Protein AF-S8BB54-F1 (afdb_monomer)

Mean predicted aligned error: 11.16 Å

Solvent-accessible surface area (backbone atoms only — not comparable to full-atom values): 14600 Å² total; per-residue (Å²): 128,58,68,56,80,49,34,34,57,44,54,26,44,74,92,36,76,54,67,77,37,78,75,47,79,56,93,51,34,36,37,30,32,36,73,46,52,70,78,36,41,40,32,38,41,38,38,42,42,77,83,54,61,45,100,77,45,70,31,37,38,38,39,38,30,43,35,59,36,65,50,38,73,53,74,49,74,67,46,71,41,79,49,52,58,37,63,31,35,48,99,86,70,51,37,30,36,20,42,38,28,30,31,67,62,56,65,38,72,92,89,64,91,67,47,61,76,58,63,63,33,66,75,27,52,21,32,35,36,46,36,32,27,44,13,35,77,76,46,82,42,75,56,76,51,81,55,75,60,77,68,86,78,50,37,33,45,48,78,79,50,61,92,50,78,56,56,33,38,70,45,70,46,81,71,43,75,50,92,79,60,81,69,66,29,73,45,68,45,66,74,41,55,91,92,48,50,63,35,32,43,35,42,37,29,18,34,63,70,53,34,36,75,70,64,69,36,84,62,74,68,62,56,55,54,54,49,54,58,47,50,54,51,52,54,52,53,51,52,56,50,57,60,59,56,70,71,66,82,72,87,90,84,79,88,83,91,133

Radius of gyration: 27.96 Å; Cα contacts (8 Å, |Δi|>4): 508; chains: 1; bounding box: 66×87×86 Å

Foldseek 3Di:
DDDDLQKDKFKDKQNHTFDWFDWDDDPQEIETETAADAFIFMKMKMAGDPVSLPPPFQKKWKWKDWLLFTQAIAIDRDRIDIGAWRWAQDPVRWIWTWGKGKHWAQEDEPDDPQADDDPSSLVRAQKIKMFMFGKDFDDKDFDHRNDDGPPPPGHHYPVSCVPPLHTITMDTHDIDTDPDDDRIGTDIDTPDDPVDGNHMYMYRYHHPVSCCVVVRDPDPVVVVVVVVVVVVVVVVVVVVVVVVVVVPPDDDDDDDDD

Organism: Dactylellina haptotyla (strain CBS 200.50) (NCBI:txid1284197)

Secondary structure (DSSP, 8-state):
--EETTEEEEEEETTEEPPEEEEEEETTEEEEEEE--TT-EEEEEEEE-TTTS-TT--EEEEEEEETTEEEEEEEE--SEEEE-EEEEE-TTS-EEEEEEEEEE--EE-TT-TT----HHHHHHTTEEEEEEEEEEEEEEE------------S-EEHHHHTTSS--EEEEEPPPEE-SS----EEEEEESS-TTS-SEEEEEEEE-HHHHHHTTSSPPHHHHHHHHHHHHHHHHHHHHHHHHHHHTSS---------

Structure (mmCIF, N/CA/C/O backbone):
data_AF-S8BB54-F1
#
_entry.id   AF-S8BB54-F1
#
loop_
_atom_site.group_PDB
_atom_site.id
_atom_site.type_symbol
_atom_site.label_atom_id
_atom_site.label_alt_id
_atom_site.label_comp_id
_atom_site.label_asym_id
_atom_site.label_entity_id
_atom_site.label_seq_id
_atom_site.pdbx_PDB_ins_code
_atom_site.Cartn_x
_atom_site.Cartn_y
_atom_site.Cartn_z
_atom_site.occupancy
_atom_site.B_iso_or_equiv
_atom_site.auth_seq_id
_atom_site.auth_comp_id
_atom_site.auth_asym_id
_atom_site.auth_atom_id
_atom_site.pdbx_PDB_model_num
ATOM 1 N N . MET A 1 1 ? 7.946 -12.146 7.066 1.00 58.38 1 MET A N 1
ATOM 2 C CA . MET A 1 1 ? 8.188 -11.575 5.738 1.00 58.38 1 MET A CA 1
ATOM 3 C C . MET A 1 1 ? 7.364 -12.380 4.764 1.00 58.38 1 MET A C 1
ATOM 5 O O . MET A 1 1 ? 7.692 -13.549 4.547 1.00 58.38 1 MET A O 1
ATOM 9 N N . PRO A 1 2 ? 6.292 -11.802 4.220 1.00 71.06 2 PRO A N 1
ATOM 10 C CA . PRO A 1 2 ? 5.554 -12.443 3.156 1.00 71.06 2 PRO A CA 1
ATOM 11 C C . PRO A 1 2 ? 6.455 -12.456 1.919 1.00 71.06 2 PRO A C 1
ATOM 13 O O . PRO A 1 2 ? 6.858 -11.411 1.415 1.00 71.06 2 PRO A O 1
ATOM 16 N N . GLU A 1 3 ? 6.812 -13.647 1.450 1.00 78.31 3 GLU A N 1
ATOM 17 C CA . GLU A 1 3 ? 7.562 -13.843 0.213 1.00 78.31 3 GLU A CA 1
ATOM 18 C C . GLU A 1 3 ? 6.745 -14.729 -0.719 1.00 78.31 3 GLU A C 1
ATOM 20 O O . GLU A 1 3 ? 6.225 -15.774 -0.319 1.00 78.31 3 GLU A O 1
ATOM 25 N N . TYR A 1 4 ? 6.617 -14.312 -1.973 1.00 78.31 4 TYR A N 1
ATOM 26 C CA . TYR A 1 4 ? 5.954 -15.100 -2.994 1.00 78.31 4 TYR A CA 1
ATOM 27 C C . TYR A 1 4 ? 6.581 -14.841 -4.360 1.00 78.31 4 TYR A C 1
ATOM 29 O O . TYR A 1 4 ? 6.790 -13.697 -4.756 1.00 78.31 4 TYR A O 1
ATOM 37 N N . LYS A 1 5 ? 6.905 -15.924 -5.082 1.00 83.31 5 LYS A N 1
ATOM 38 C CA . LYS A 1 5 ? 7.589 -15.885 -6.390 1.00 83.31 5 LYS A CA 1
ATOM 39 C C . LYS A 1 5 ? 8.845 -14.996 -6.394 1.00 83.31 5 LYS A C 1
ATOM 41 O O . LYS A 1 5 ? 9.098 -14.287 -7.359 1.00 83.31 5 LYS A O 1
ATOM 46 N N . GLY A 1 6 ? 9.622 -15.037 -5.309 1.00 88.94 6 GLY A N 1
ATOM 47 C CA . GLY A 1 6 ? 10.852 -14.258 -5.163 1.00 88.94 6 GLY A CA 1
ATOM 48 C C . GLY A 1 6 ? 10.640 -12.752 -5.005 1.00 88.94 6 GLY A C 1
ATOM 49 O O . GLY A 1 6 ? 11.598 -12.005 -5.158 1.00 88.94 6 GLY A O 1
ATOM 50 N N . ILE A 1 7 ? 9.421 -12.296 -4.713 1.00 92.44 7 ILE A N 1
A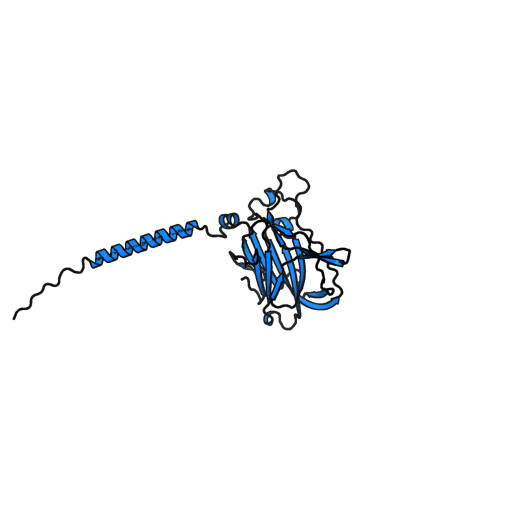TOM 51 C CA . ILE A 1 7 ? 9.155 -10.933 -4.252 1.00 92.44 7 ILE A CA 1
ATOM 52 C C . ILE A 1 7 ? 8.771 -10.999 -2.781 1.00 92.44 7 ILE A C 1
ATOM 54 O O . ILE A 1 7 ? 7.940 -11.826 -2.401 1.00 92.44 7 ILE A O 1
ATOM 58 N N . SER A 1 8 ? 9.321 -10.102 -1.972 1.00 94.38 8 SER A N 1
ATOM 59 C CA . SER A 1 8 ? 8.814 -9.815 -0.635 1.00 94.38 8 SER A CA 1
ATOM 60 C C . SER A 1 8 ? 8.438 -8.349 -0.484 1.00 94.38 8 SER A C 1
ATOM 62 O O . SER A 1 8 ? 8.956 -7.480 -1.186 1.00 94.38 8 SER A O 1
ATOM 64 N N . CYS A 1 9 ? 7.518 -8.077 0.435 1.00 96.38 9 CYS A N 1
ATOM 65 C CA . CYS A 1 9 ? 7.106 -6.727 0.784 1.00 96.38 9 CYS A CA 1
ATOM 66 C C . CYS A 1 9 ? 7.035 -6.614 2.301 1.00 96.38 9 CYS A C 1
ATOM 68 O O . CYS A 1 9 ? 6.266 -7.327 2.937 1.00 96.38 9 CYS A O 1
ATOM 70 N N . ASP A 1 10 ? 7.825 -5.710 2.861 1.00 96.38 10 ASP A N 1
ATOM 71 C CA . ASP A 1 10 ? 7.848 -5.425 4.288 1.00 96.38 10 ASP A CA 1
ATOM 72 C C . ASP A 1 10 ? 7.146 -4.094 4.557 1.00 96.38 10 ASP A C 1
ATOM 74 O O . ASP A 1 10 ? 7.415 -3.106 3.874 1.00 96.38 10 ASP A O 1
ATOM 78 N N . LEU A 1 11 ? 6.290 -4.044 5.576 1.00 97.06 11 LEU A N 1
ATOM 79 C CA . LEU A 1 11 ? 5.748 -2.789 6.092 1.00 97.06 11 LEU A CA 1
ATOM 80 C C . LEU A 1 11 ? 6.675 -2.230 7.176 1.00 97.06 11 LEU A C 1
ATOM 82 O O . LEU A 1 11 ? 7.095 -2.948 8.084 1.00 97.06 11 LEU A O 1
ATOM 86 N N . TYR A 1 12 ? 6.943 -0.934 7.117 1.00 97.44 12 TYR A N 1
ATOM 87 C CA . TYR A 1 12 ? 7.653 -0.179 8.140 1.00 97.44 12 TYR A CA 1
ATOM 88 C C . TYR A 1 12 ? 6.709 0.845 8.755 1.00 97.44 12 TYR A C 1
ATOM 90 O O . TYR A 1 12 ? 5.959 1.506 8.046 1.00 97.44 12 TYR A O 1
ATOM 98 N N . VAL A 1 13 ? 6.753 0.984 10.076 1.00 96.50 13 VAL A N 1
ATOM 99 C CA . VAL A 1 13 ? 6.001 1.986 10.835 1.00 96.50 13 VAL A CA 1
ATOM 100 C C . VAL A 1 13 ? 7.000 2.735 11.701 1.00 96.50 13 VAL A C 1
ATOM 102 O O . VAL A 1 13 ? 7.729 2.109 12.471 1.00 96.50 13 VAL A O 1
ATOM 105 N N . GLN A 1 14 ? 7.066 4.061 11.555 1.00 94.19 14 GLN A N 1
ATOM 106 C CA . GLN A 1 14 ? 8.086 4.896 12.210 1.00 94.19 14 GLN A CA 1
ATOM 107 C C . GLN A 1 14 ? 9.514 4.356 11.980 1.00 94.19 14 GLN A C 1
ATOM 109 O O . GLN A 1 14 ? 10.260 4.105 12.926 1.00 94.19 14 GLN A O 1
ATOM 114 N N . GLU A 1 15 ? 9.858 4.088 10.714 1.00 91.94 15 GLU A N 1
ATOM 115 C CA . GLU A 1 15 ? 11.176 3.586 10.266 1.00 91.94 15 GLU A CA 1
ATOM 116 C C . GLU A 1 15 ? 11.579 2.199 10.801 1.00 91.94 15 GLU A C 1
ATOM 118 O O . GLU A 1 15 ? 12.631 1.664 10.451 1.00 91.94 15 GLU A O 1
ATOM 123 N N . SER A 1 16 ? 10.728 1.563 11.605 1.00 95.69 16 SER A N 1
ATOM 124 C CA . SER A 1 16 ? 10.947 0.222 12.140 1.00 95.69 16 SER A CA 1
ATOM 125 C C . SER A 1 16 ? 10.073 -0.784 11.411 1.00 95.69 16 SER A C 1
ATOM 127 O O . SER A 1 16 ? 8.900 -0.519 11.152 1.00 95.69 16 SER A O 1
ATOM 129 N N . LYS A 1 17 ? 10.617 -1.967 11.110 1.00 95.94 17 LYS A N 1
ATOM 130 C CA . LYS A 1 17 ? 9.827 -3.041 10.499 1.00 95.94 17 LYS A CA 1
ATOM 131 C C . LYS A 1 17 ? 8.639 -3.380 11.402 1.00 95.94 17 LYS A C 1
ATOM 133 O O . LYS A 1 17 ? 8.819 -3.687 12.584 1.00 95.94 17 LYS A O 1
ATOM 138 N N . ALA A 1 18 ? 7.435 -3.322 10.842 1.00 95.44 18 ALA A N 1
ATOM 139 C CA . ALA A 1 18 ? 6.214 -3.659 11.544 1.00 95.44 18 ALA A CA 1
ATOM 140 C C . ALA A 1 18 ? 6.253 -5.127 11.973 1.00 95.44 18 ALA A C 1
ATOM 142 O O . ALA A 1 18 ? 6.761 -6.000 11.267 1.00 95.44 18 ALA A O 1
ATOM 143 N N . LYS A 1 19 ? 5.699 -5.416 13.150 1.00 93.88 19 LYS A N 1
ATOM 144 C CA . LYS A 1 19 ? 5.515 -6.801 13.567 1.00 93.88 19 LYS A CA 1
ATOM 145 C C . LYS A 1 19 ? 4.290 -7.376 12.862 1.00 93.88 19 LYS A C 1
ATOM 147 O O . LYS A 1 19 ? 3.186 -6.865 13.041 1.00 93.88 19 LYS A O 1
ATOM 152 N N . GLU A 1 20 ? 4.520 -8.441 12.109 1.00 91.88 20 GLU A N 1
ATOM 153 C CA . GLU A 1 20 ? 3.519 -9.155 11.318 1.00 91.88 20 GLU A CA 1
ATOM 154 C C . GLU A 1 20 ? 2.853 -10.254 12.163 1.00 91.88 20 GLU A C 1
ATOM 156 O O . GLU A 1 20 ? 3.508 -10.932 12.968 1.00 91.88 20 GLU A O 1
ATOM 161 N N . TYR A 1 21 ? 1.549 -10.452 11.981 1.00 91.25 21 TYR A N 1
ATOM 162 C CA . TYR A 1 21 ? 0.758 -11.463 12.682 1.00 91.25 21 TYR A CA 1
ATOM 163 C C . TYR A 1 21 ? -0.140 -12.235 11.710 1.00 91.25 21 TYR A C 1
ATOM 165 O O . TYR A 1 21 ? -0.650 -11.670 10.746 1.00 91.25 21 TYR A O 1
ATOM 173 N N . SER A 1 22 ? -0.375 -13.520 11.996 1.00 85.56 22 SER A N 1
ATOM 174 C CA . SER A 1 22 ? -1.319 -14.380 11.260 1.00 85.56 22 SER A CA 1
ATOM 175 C C . SER A 1 22 ? -1.142 -14.357 9.734 1.00 85.56 22 SER A C 1
ATOM 177 O O . SER A 1 22 ? -2.098 -14.118 8.999 1.00 85.56 22 SER A O 1
ATOM 179 N N . VAL A 1 23 ? 0.084 -14.609 9.265 1.00 86.06 23 VAL A N 1
ATOM 180 C CA . VAL A 1 23 ? 0.414 -14.634 7.832 1.00 86.06 23 VAL A CA 1
ATOM 181 C C . VAL A 1 23 ? -0.306 -15.794 7.137 1.00 86.06 23 VAL A C 1
ATOM 183 O O . VAL A 1 23 ? -0.166 -16.953 7.534 1.00 86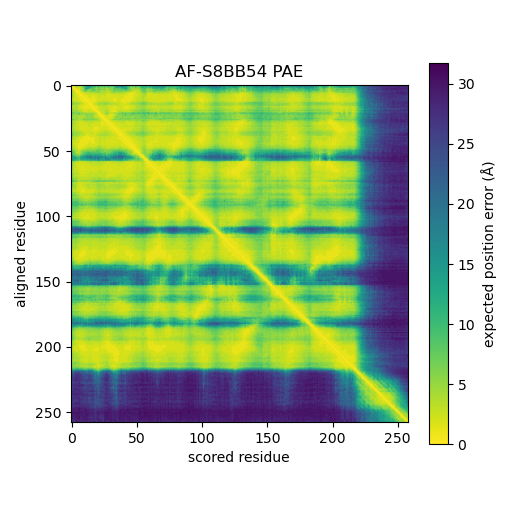.06 23 VAL A O 1
ATOM 186 N N . ALA A 1 24 ? -1.063 -15.482 6.089 1.00 89.94 24 ALA A N 1
ATOM 187 C CA . ALA A 1 24 ? -1.797 -16.429 5.262 1.00 89.94 24 ALA A CA 1
ATOM 188 C C . ALA A 1 24 ? -1.466 -16.229 3.778 1.00 89.94 24 ALA A C 1
ATOM 190 O O . ALA A 1 24 ? -1.238 -15.112 3.316 1.00 89.94 24 ALA A O 1
ATOM 191 N N . HIS A 1 25 ? -1.485 -17.324 3.018 1.00 89.44 25 HIS A N 1
ATOM 192 C CA . HIS A 1 25 ? -1.224 -17.317 1.580 1.00 89.44 25 HIS A CA 1
ATOM 193 C C . HIS A 1 25 ? -2.412 -17.904 0.821 1.00 89.44 25 HIS A C 1
ATOM 195 O O . HIS A 1 25 ? -2.855 -19.021 1.100 1.00 89.44 25 HIS A O 1
ATOM 201 N N . HIS A 1 26 ? -2.898 -17.167 -0.175 1.00 89.75 26 HIS A N 1
ATOM 202 C CA . HIS A 1 26 ? -3.992 -17.573 -1.048 1.00 89.75 26 HIS A CA 1
ATOM 203 C C . HIS A 1 26 ? -3.632 -17.261 -2.501 1.00 89.75 26 HIS A C 1
ATOM 205 O O . HIS A 1 26 ? -3.741 -16.125 -2.954 1.00 89.75 26 HIS A O 1
ATOM 211 N N . GLY A 1 27 ? -3.185 -18.273 -3.250 1.00 89.19 27 GLY A N 1
ATOM 212 C CA . GLY A 1 27 ? -2.752 -18.074 -4.635 1.00 89.19 27 GLY A CA 1
ATOM 213 C C . GLY A 1 27 ? -1.568 -17.107 -4.717 1.00 89.19 27 GLY A C 1
ATOM 214 O O . GLY A 1 27 ? -0.514 -17.399 -4.159 1.00 89.19 27 GLY A O 1
ATOM 215 N N . SER A 1 28 ? -1.745 -15.979 -5.413 1.00 91.44 28 SER A N 1
ATOM 216 C CA . SER A 1 28 ? -0.752 -14.898 -5.524 1.00 91.44 28 SER A CA 1
ATOM 217 C C . SER A 1 28 ? -0.855 -13.826 -4.440 1.00 91.44 28 SER A C 1
ATOM 219 O O . SER A 1 28 ? -0.133 -12.831 -4.499 1.00 91.44 28 SER A O 1
ATOM 221 N N . THR A 1 29 ? -1.730 -14.018 -3.454 1.00 95.12 29 THR A N 1
ATOM 222 C CA . THR A 1 29 ? -1.983 -13.048 -2.392 1.00 95.12 29 THR A CA 1
ATOM 223 C C . THR A 1 29 ? -1.393 -13.513 -1.065 1.00 95.12 29 THR A C 1
ATOM 225 O O . THR A 1 29 ? -1.699 -14.607 -0.585 1.00 95.12 29 THR A O 1
ATOM 228 N N . CYS A 1 30 ? -0.588 -12.654 -0.450 1.00 94.81 30 CYS A N 1
ATOM 229 C CA . CYS A 1 30 ? -0.121 -12.779 0.925 1.00 94.81 30 CYS A CA 1
ATOM 230 C C . CYS A 1 30 ? -0.927 -11.817 1.797 1.00 94.81 30 CYS A C 1
ATOM 232 O O . CYS A 1 30 ? -1.016 -10.634 1.475 1.00 94.81 30 CYS A O 1
ATOM 234 N N . VAL A 1 31 ? -1.517 -12.313 2.881 1.00 95.19 31 VAL A N 1
ATOM 235 C CA . VAL A 1 31 ? -2.310 -11.511 3.818 1.00 95.19 31 VAL A CA 1
ATOM 236 C C . VAL A 1 31 ? -1.697 -11.619 5.199 1.00 95.19 31 VAL A C 1
ATOM 238 O O . VAL A 1 31 ? -1.444 -12.720 5.679 1.00 95.19 31 VAL A O 1
ATOM 241 N N . GLU A 1 32 ? -1.513 -10.490 5.862 1.00 94.69 32 GLU A N 1
ATOM 242 C CA . GLU A 1 32 ? -1.026 -10.440 7.234 1.00 94.69 32 GLU A CA 1
ATOM 243 C C . GLU A 1 32 ? -1.681 -9.312 8.017 1.00 94.69 32 GLU A C 1
ATOM 245 O O . GLU A 1 32 ? -2.331 -8.433 7.453 1.00 94.69 32 GLU A O 1
ATOM 250 N N . TYR A 1 33 ? -1.532 -9.363 9.336 1.00 95.50 33 TYR A N 1
ATOM 251 C CA . TYR A 1 33 ? -2.051 -8.360 10.248 1.00 95.50 33 TYR A CA 1
ATOM 252 C C . TYR A 1 33 ? -0.919 -7.549 10.863 1.00 95.50 33 TYR A C 1
ATOM 254 O O . TYR A 1 33 ? 0.108 -8.102 11.255 1.00 95.50 33 TYR A O 1
ATOM 262 N N . VAL A 1 34 ? -1.141 -6.247 11.010 1.00 96.19 34 VAL A N 1
ATOM 263 C CA . VAL A 1 34 ? -0.184 -5.303 11.596 1.00 96.19 34 VAL A CA 1
ATOM 264 C C . VAL A 1 34 ? -0.890 -4.383 12.584 1.00 96.19 34 VAL A C 1
ATOM 266 O O . VAL A 1 34 ? -2.085 -4.111 12.476 1.00 96.19 34 VAL A O 1
ATOM 269 N N . ILE A 1 35 ? -0.151 -3.905 13.582 1.00 96.12 35 ILE A N 1
ATOM 270 C CA . ILE A 1 35 ? -0.689 -2.927 14.529 1.00 96.12 35 ILE A CA 1
ATOM 271 C C . ILE A 1 35 ? -0.564 -1.538 13.905 1.00 96.12 35 ILE A C 1
ATOM 273 O O . ILE A 1 35 ? 0.549 -1.116 13.601 1.00 96.12 35 ILE A O 1
ATOM 277 N N . SER A 1 36 ? -1.679 -0.819 13.786 1.00 95.38 36 SER A N 1
ATOM 278 C CA . SER A 1 36 ? -1.688 0.615 13.480 1.00 95.38 36 SER A CA 1
ATOM 279 C C . SER A 1 36 ? -1.911 1.438 14.746 1.00 95.38 36 SER A C 1
ATOM 281 O O . SER A 1 36 ? -2.656 1.033 15.647 1.00 95.38 36 SER A O 1
ATOM 283 N N . GLN A 1 37 ? -1.279 2.607 14.799 1.00 95.06 37 GLN A N 1
ATOM 284 C CA . GLN A 1 37 ? -1.519 3.626 15.818 1.00 95.06 37 GLN A CA 1
ATOM 285 C C . GLN A 1 37 ? -1.676 4.975 15.125 1.00 95.06 37 GLN A C 1
ATOM 287 O O . GLN A 1 37 ? -0.998 5.239 14.134 1.00 95.06 37 GLN A O 1
ATOM 292 N N . GLU A 1 38 ? -2.567 5.803 15.656 1.00 95.19 38 GLU A N 1
ATOM 293 C CA . GLU A 1 38 ? -2.818 7.158 15.173 1.00 95.19 38 GLU A CA 1
ATOM 294 C C . GLU A 1 38 ? -1.522 7.974 15.062 1.00 95.19 38 GLU A C 1
ATOM 296 O O . GLU A 1 38 ? -0.596 7.827 15.864 1.00 95.19 38 GLU A O 1
ATOM 301 N N . ASP A 1 39 ? -1.462 8.802 14.023 1.00 95.31 39 ASP A N 1
ATOM 302 C CA . ASP A 1 39 ? -0.355 9.686 13.671 1.00 95.31 39 ASP A CA 1
ATOM 303 C C . ASP A 1 39 ? 0.976 9.004 13.312 1.00 95.31 39 ASP A C 1
ATOM 305 O O . ASP A 1 39 ? 1.990 9.679 13.106 1.00 95.31 39 ASP A O 1
ATOM 309 N N . GLN A 1 40 ? 1.010 7.676 13.176 1.00 97.00 40 GLN A N 1
ATOM 310 C CA . GLN A 1 40 ? 2.227 6.986 12.755 1.00 97.00 40 GLN A CA 1
ATOM 311 C C . GLN A 1 40 ? 2.385 6.962 11.240 1.00 97.00 40 GLN A C 1
ATOM 313 O O . GLN A 1 40 ? 1.487 6.533 10.514 1.00 97.00 40 GLN A O 1
ATOM 318 N N . LEU A 1 41 ? 3.565 7.387 10.782 1.00 97.44 41 LEU A N 1
ATOM 319 C CA . LEU A 1 41 ? 3.963 7.246 9.389 1.00 97.44 41 LEU A CA 1
ATOM 320 C C . LEU A 1 41 ? 4.288 5.793 9.075 1.00 97.44 41 LEU A C 1
ATOM 322 O O . LEU A 1 41 ? 4.856 5.082 9.915 1.00 97.44 41 LEU A O 1
ATOM 326 N N . PHE A 1 42 ? 3.988 5.385 7.849 1.00 97.50 42 PHE A N 1
ATOM 327 C CA . PHE A 1 42 ? 4.344 4.066 7.359 1.00 97.50 42 PHE A CA 1
ATOM 328 C C . PHE A 1 42 ? 4.884 4.101 5.931 1.00 97.50 42 PHE A C 1
ATOM 330 O O . PHE A 1 42 ? 4.654 5.043 5.178 1.00 97.50 42 PHE A O 1
ATOM 337 N N . SER A 1 43 ? 5.629 3.060 5.577 1.00 97.38 43 SER A N 1
ATOM 338 C CA . SER A 1 43 ? 6.218 2.864 4.254 1.00 97.38 43 SER A CA 1
ATOM 339 C C . SER A 1 43 ? 6.342 1.377 3.937 1.00 97.38 43 SER A C 1
ATOM 341 O O . SER A 1 43 ? 6.253 0.529 4.827 1.00 97.38 43 SER A O 1
ATOM 343 N N . PHE A 1 44 ? 6.553 1.047 2.667 1.00 97.19 44 PHE A N 1
ATOM 344 C CA . PHE A 1 44 ? 6.743 -0.326 2.213 1.00 97.19 44 PHE A CA 1
ATOM 345 C C . PHE A 1 44 ? 8.124 -0.495 1.616 1.00 97.19 44 PHE A C 1
ATOM 347 O O . PHE A 1 44 ? 8.580 0.341 0.842 1.00 97.19 44 PHE A O 1
ATOM 354 N N . LYS A 1 45 ? 8.771 -1.611 1.919 1.00 96.94 45 LYS A N 1
ATOM 355 C CA . LYS A 1 45 ? 10.013 -2.017 1.278 1.00 96.94 45 LYS A CA 1
ATOM 356 C C . LYS A 1 45 ? 9.756 -3.260 0.443 1.00 96.94 45 LYS A C 1
ATOM 358 O O . LYS A 1 45 ? 9.477 -4.326 0.991 1.00 96.94 45 LYS A O 1
ATOM 363 N N . VAL A 1 46 ? 9.858 -3.125 -0.872 1.00 96.06 46 VAL A N 1
ATOM 364 C CA . VAL A 1 46 ? 9.695 -4.225 -1.820 1.00 96.06 46 VAL A CA 1
ATOM 365 C C . VAL A 1 46 ? 11.070 -4.751 -2.197 1.00 96.06 46 VAL A C 1
ATOM 367 O O . VAL A 1 46 ? 11.894 -4.019 -2.740 1.00 96.06 46 VAL A O 1
ATOM 370 N N . ASN A 1 47 ? 11.311 -6.031 -1.929 1.00 95.25 47 ASN A N 1
ATOM 371 C CA . ASN A 1 47 ? 12.532 -6.708 -2.341 1.00 95.25 47 ASN A CA 1
ATOM 372 C C . ASN A 1 47 ? 12.197 -7.708 -3.442 1.00 95.25 47 ASN A C 1
ATOM 374 O O . ASN A 1 47 ? 11.237 -8.472 -3.345 1.00 95.25 47 ASN A O 1
ATOM 378 N N . VAL A 1 48 ? 13.008 -7.719 -4.488 1.00 92.94 48 VAL A N 1
ATOM 379 C CA . VAL A 1 48 ? 12.807 -8.540 -5.675 1.00 92.94 48 VAL A CA 1
ATOM 380 C C . VAL A 1 48 ? 14.054 -9.367 -5.891 1.00 92.94 48 VAL A C 1
ATOM 382 O O . VAL A 1 48 ? 15.149 -8.838 -6.063 1.00 92.94 48 VAL A O 1
ATOM 385 N N . ASN A 1 49 ? 13.888 -10.680 -5.931 1.00 90.50 49 ASN A N 1
ATOM 386 C CA . ASN A 1 49 ? 14.919 -11.587 -6.386 1.00 90.50 49 ASN A CA 1
ATOM 387 C C . ASN A 1 49 ? 15.012 -11.483 -7.918 1.00 90.50 49 ASN A C 1
ATOM 389 O O . ASN A 1 49 ? 14.099 -11.943 -8.613 1.00 90.50 49 ASN A O 1
ATOM 393 N N . PRO A 1 50 ? 16.107 -10.940 -8.478 1.00 84.12 50 PRO A N 1
ATOM 394 C CA . PRO A 1 50 ? 16.207 -10.732 -9.919 1.00 84.12 50 PRO A CA 1
ATOM 395 C C . PRO A 1 50 ? 16.140 -12.039 -10.721 1.00 84.12 50 PRO A C 1
ATOM 397 O O . PRO A 1 50 ? 15.715 -12.029 -11.873 1.00 84.12 50 PRO A O 1
ATOM 400 N N . THR A 1 51 ? 16.476 -13.185 -10.118 1.00 84.62 51 THR A N 1
ATOM 401 C CA . THR A 1 51 ? 16.332 -14.491 -10.787 1.00 84.62 51 THR A CA 1
ATOM 402 C C . THR A 1 51 ? 14.871 -14.918 -10.965 1.00 84.62 51 THR A C 1
ATOM 404 O O . THR A 1 51 ? 14.576 -15.724 -11.847 1.00 84.62 51 THR A O 1
ATOM 407 N N . ALA A 1 52 ? 13.946 -14.362 -10.176 1.00 80.62 52 ALA A N 1
ATOM 408 C CA . ALA A 1 52 ? 12.532 -14.726 -10.192 1.00 80.62 52 ALA A CA 1
ATOM 409 C C . ALA A 1 52 ? 11.705 -13.967 -11.246 1.00 80.62 52 ALA A C 1
ATOM 411 O O . ALA A 1 52 ? 10.638 -14.434 -11.641 1.00 80.62 52 ALA A O 1
ATOM 412 N N . LEU A 1 53 ? 12.211 -12.831 -11.739 1.00 76.19 53 LEU A N 1
ATOM 413 C CA . LEU A 1 53 ? 11.557 -11.988 -12.749 1.00 76.19 53 LEU A CA 1
ATOM 414 C C . LEU A 1 53 ? 11.366 -12.709 -14.100 1.00 76.19 53 LEU A C 1
ATOM 416 O O . LEU A 1 53 ? 10.398 -12.469 -14.825 1.00 76.19 53 LEU A O 1
ATOM 420 N N . GLY A 1 54 ? 12.232 -13.683 -14.396 1.00 70.75 54 GLY A N 1
ATOM 421 C CA . GLY A 1 54 ? 12.266 -14.375 -15.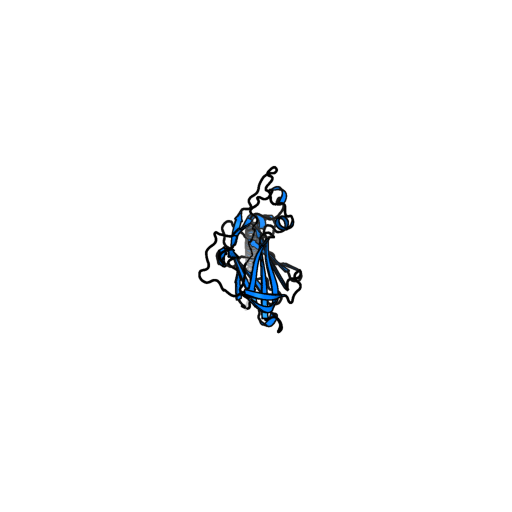682 1.00 70.75 54 GLY A CA 1
ATOM 422 C C . GLY A 1 54 ? 12.850 -13.484 -16.784 1.00 70.75 54 GLY A C 1
ATOM 423 O O . GLY A 1 54 ? 12.743 -12.263 -16.749 1.00 70.75 54 GLY A O 1
ATOM 424 N N . GLY A 1 55 ? 13.482 -14.090 -17.793 1.00 69.69 55 GLY A N 1
ATOM 425 C CA . GLY A 1 55 ? 14.296 -13.357 -18.779 1.00 69.69 55 GLY A CA 1
ATOM 426 C C . GLY A 1 55 ? 13.553 -12.354 -19.674 1.00 69.69 55 GLY A C 1
ATOM 427 O O . GLY A 1 55 ? 14.201 -11.635 -20.426 1.00 69.69 55 GLY A O 1
ATOM 428 N N . ASN A 1 56 ? 12.220 -12.299 -19.605 1.00 67.00 56 ASN A N 1
ATOM 429 C CA . ASN A 1 56 ? 11.410 -11.429 -20.454 1.00 67.00 56 ASN A CA 1
ATOM 430 C C . ASN A 1 56 ? 10.967 -10.131 -19.762 1.00 67.00 56 ASN A C 1
ATOM 432 O O . ASN A 1 56 ? 10.682 -9.174 -20.470 1.00 67.00 56 ASN A O 1
ATOM 436 N N . SER A 1 57 ? 10.896 -10.038 -18.430 1.00 74.06 57 SER A N 1
ATOM 437 C CA . SER A 1 57 ? 10.474 -8.780 -17.794 1.00 74.06 57 SER A CA 1
ATOM 438 C C . SER A 1 57 ? 11.664 -7.858 -17.568 1.00 74.06 57 SER A C 1
ATOM 440 O O . SER A 1 57 ? 12.632 -8.248 -16.917 1.00 74.06 57 SER A O 1
ATOM 442 N N . SER A 1 58 ? 11.566 -6.625 -18.055 1.00 80.94 58 SER A N 1
ATOM 443 C CA . SER A 1 58 ? 12.569 -5.593 -17.791 1.00 80.94 58 SER A CA 1
ATOM 444 C C . SER A 1 58 ? 12.187 -4.690 -16.623 1.00 80.94 58 SER A C 1
ATOM 446 O O . SER A 1 58 ? 13.058 -3.990 -16.129 1.00 80.94 58 SER A O 1
ATOM 448 N N . ARG A 1 59 ? 10.906 -4.654 -16.221 1.00 90.94 59 ARG A N 1
ATOM 449 C CA . ARG A 1 59 ? 10.374 -3.758 -15.182 1.00 90.94 59 ARG A CA 1
ATOM 450 C C . ARG A 1 59 ? 9.268 -4.427 -14.366 1.00 90.94 59 ARG A C 1
ATOM 452 O O . ARG A 1 59 ? 8.678 -5.423 -14.796 1.00 90.94 59 ARG A O 1
ATOM 459 N N . LEU A 1 60 ? 8.967 -3.831 -13.219 1.00 93.69 60 LEU A N 1
ATOM 460 C CA . LEU A 1 60 ? 7.789 -4.118 -12.413 1.00 93.69 60 LEU A CA 1
ATOM 461 C C . LEU A 1 60 ? 6.899 -2.886 -12.346 1.00 93.69 60 LEU A C 1
ATOM 463 O O . LEU A 1 60 ? 7.391 -1.790 -12.093 1.00 93.69 60 LEU A O 1
ATOM 467 N N . ASP A 1 61 ? 5.600 -3.091 -12.524 1.00 94.44 61 ASP A N 1
ATOM 468 C CA . ASP A 1 61 ? 4.589 -2.074 -12.252 1.00 94.44 61 ASP A CA 1
ATOM 469 C C . ASP A 1 61 ? 3.974 -2.362 -10.887 1.00 94.44 61 ASP A C 1
ATOM 471 O O . ASP A 1 61 ? 3.638 -3.513 -10.590 1.00 94.44 61 ASP A O 1
ATOM 475 N N . LEU A 1 62 ? 3.824 -1.327 -10.068 1.00 94.75 62 LEU A N 1
ATOM 476 C CA . LEU A 1 62 ? 3.277 -1.419 -8.724 1.00 94.75 62 LEU A CA 1
ATOM 477 C C . LEU A 1 62 ? 2.154 -0.413 -8.547 1.00 94.75 62 LEU A C 1
ATOM 479 O O . LEU A 1 62 ? 2.292 0.754 -8.900 1.00 94.75 62 LEU A O 1
ATOM 483 N N . GLU A 1 63 ? 1.055 -0.888 -7.975 1.00 94.88 63 GLU A N 1
ATOM 484 C CA . GLU A 1 63 ? -0.044 -0.047 -7.522 1.00 94.88 63 GLU A CA 1
ATOM 485 C C . GLU A 1 63 ? -0.149 -0.143 -6.006 1.00 94.88 63 GLU A C 1
ATOM 487 O O . GLU A 1 63 ? -0.242 -1.242 -5.441 1.00 94.88 63 GLU A O 1
ATOM 492 N N . LEU A 1 64 ? -0.121 1.019 -5.362 1.00 94.19 64 LEU A N 1
ATOM 493 C CA . LEU A 1 64 ? -0.285 1.155 -3.927 1.00 94.19 64 LEU A CA 1
ATOM 494 C C . LEU A 1 64 ? -1.734 1.526 -3.639 1.00 94.19 64 LEU A C 1
ATOM 496 O O . LEU A 1 64 ? -2.249 2.494 -4.196 1.00 94.19 64 LEU A O 1
ATOM 500 N N . TRP A 1 65 ? -2.369 0.784 -2.743 1.00 95.00 65 TRP A N 1
ATOM 501 C CA . TRP A 1 65 ? -3.733 1.026 -2.305 1.00 95.00 65 TRP A CA 1
ATOM 502 C C . TRP A 1 65 ? -3.800 1.093 -0.781 1.00 95.00 65 TRP A C 1
ATOM 504 O O . TRP A 1 65 ? -3.117 0.337 -0.090 1.00 95.00 65 TRP A O 1
ATOM 514 N N . ALA A 1 66 ? -4.669 1.950 -0.260 1.00 94.44 66 ALA A N 1
ATOM 515 C CA . ALA A 1 66 ? -5.050 1.970 1.145 1.00 94.44 66 ALA A CA 1
ATOM 516 C C . ALA A 1 66 ? -6.554 2.190 1.264 1.00 94.44 66 ALA A C 1
ATOM 518 O O . ALA A 1 66 ? -7.129 2.977 0.515 1.00 94.44 66 ALA A O 1
ATOM 519 N N . ASP A 1 67 ? -7.191 1.472 2.183 1.00 94.31 67 ASP A N 1
ATOM 520 C CA . ASP A 1 67 ? -8.607 1.637 2.515 1.00 94.31 67 ASP A CA 1
ATOM 521 C C . ASP A 1 67 ? -9.545 1.538 1.298 1.00 94.31 67 ASP A C 1
ATOM 523 O O . ASP A 1 67 ? -10.581 2.190 1.214 1.00 94.31 67 ASP A O 1
ATOM 527 N N . GLY A 1 68 ? -9.166 0.708 0.322 1.00 92.31 68 GLY A N 1
ATOM 528 C CA . GLY A 1 68 ? -9.915 0.503 -0.920 1.00 92.31 68 GLY A CA 1
ATOM 529 C C . GLY A 1 68 ? -9.664 1.525 -2.021 1.00 92.31 68 GLY A C 1
ATOM 530 O O . GLY A 1 68 ? -10.236 1.389 -3.100 1.00 92.31 68 GLY A O 1
ATOM 531 N N . GLN A 1 69 ? -8.767 2.481 -1.806 1.00 91.38 69 GLN A N 1
ATOM 532 C CA . GLN A 1 69 ? -8.440 3.515 -2.776 1.00 91.38 69 GLN A CA 1
ATOM 533 C C . GLN A 1 69 ? -6.995 3.417 -3.230 1.00 91.38 69 GLN A C 1
ATOM 535 O O . GLN A 1 69 ? -6.091 3.126 -2.449 1.00 91.38 69 GLN A O 1
ATOM 540 N N . GLN A 1 70 ? -6.775 3.681 -4.510 1.00 91.56 70 GLN A N 1
ATOM 541 C CA . GLN A 1 70 ? -5.436 3.733 -5.062 1.00 91.56 70 GLN A CA 1
ATOM 542 C C . GLN A 1 70 ? -4.757 5.034 -4.614 1.00 91.56 70 GLN A C 1
ATOM 544 O O . GLN A 1 70 ? -5.329 6.118 -4.724 1.00 91.56 70 GLN A O 1
ATOM 549 N N . LEU A 1 71 ? -3.543 4.936 -4.089 1.00 88.81 71 LEU A N 1
ATOM 550 C CA . LEU A 1 71 ? -2.753 6.084 -3.643 1.00 88.81 71 LEU A CA 1
ATOM 551 C C . LEU A 1 71 ? -1.748 6.509 -4.700 1.00 88.81 71 LEU A C 1
ATOM 553 O O . LEU A 1 71 ? -1.573 7.700 -4.939 1.00 88.81 71 LEU A O 1
ATOM 557 N N . ASP A 1 72 ? -1.099 5.526 -5.319 1.00 88.31 72 ASP A N 1
ATOM 558 C CA . ASP A 1 72 ? -0.051 5.762 -6.297 1.00 88.31 72 ASP A CA 1
ATOM 559 C C . ASP A 1 72 ? 0.087 4.570 -7.255 1.00 88.31 72 ASP A C 1
ATOM 561 O O . ASP A 1 72 ? -0.393 3.458 -6.996 1.00 88.31 72 ASP A O 1
ATOM 565 N N . SER A 1 73 ? 0.746 4.814 -8.381 1.00 88.94 73 SER A N 1
ATOM 566 C CA . SER A 1 73 ? 1.163 3.808 -9.344 1.00 88.94 73 SER A CA 1
ATOM 567 C C . SER A 1 73 ? 2.474 4.221 -9.988 1.00 88.94 73 SER A C 1
ATOM 569 O O . SER A 1 73 ? 2.572 5.274 -10.615 1.00 88.94 73 SER A O 1
ATOM 571 N N . PHE A 1 74 ? 3.461 3.339 -9.939 1.00 87.75 74 PHE A N 1
ATOM 572 C CA . PHE A 1 74 ? 4.774 3.596 -10.518 1.00 87.75 74 PHE A CA 1
ATOM 573 C C . PHE A 1 74 ? 5.403 2.313 -11.051 1.00 87.75 74 PHE A C 1
ATOM 575 O O . PHE A 1 74 ? 4.925 1.202 -10.825 1.00 87.75 74 PHE A O 1
ATOM 582 N N . THR A 1 75 ? 6.487 2.483 -11.803 1.00 91.06 75 THR A N 1
ATOM 583 C CA . THR A 1 75 ? 7.213 1.388 -12.445 1.00 91.06 75 THR A CA 1
ATOM 584 C C . 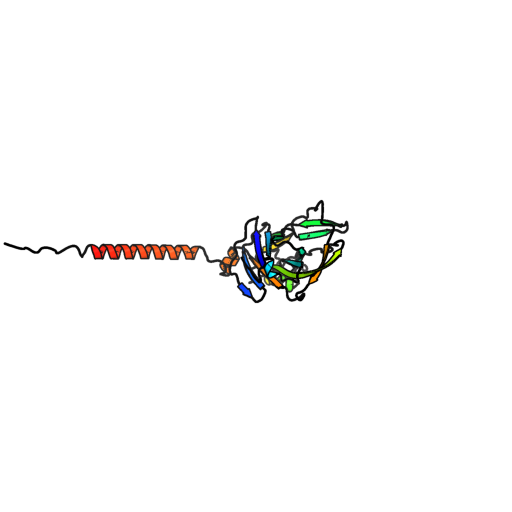THR A 1 75 ? 8.696 1.470 -12.133 1.00 91.06 75 THR A C 1
ATOM 586 O O . THR A 1 75 ? 9.314 2.526 -12.289 1.00 91.06 75 THR A O 1
ATOM 589 N N . PHE A 1 76 ? 9.298 0.355 -11.738 1.00 91.38 76 PHE A N 1
ATOM 590 C CA . PHE A 1 76 ? 10.665 0.312 -11.224 1.00 91.38 76 PHE A CA 1
ATOM 591 C C . PHE A 1 76 ? 11.437 -0.913 -11.736 1.00 91.38 76 PHE A C 1
ATOM 593 O O . PHE A 1 76 ? 10.873 -1.854 -12.300 1.00 91.38 76 PHE A O 1
ATOM 600 N N . THR A 1 77 ? 12.760 -0.855 -11.608 1.00 91.00 77 THR A N 1
ATOM 601 C CA . THR A 1 77 ? 13.722 -1.900 -12.029 1.00 91.00 77 THR A CA 1
ATOM 602 C C . THR A 1 77 ? 14.587 -2.394 -10.875 1.00 91.00 77 THR A C 1
ATOM 604 O O . THR A 1 77 ? 15.267 -3.413 -10.977 1.00 91.00 77 THR A O 1
ATOM 607 N N . GLU A 1 78 ? 14.586 -1.633 -9.793 1.00 91.38 78 GLU A N 1
ATOM 608 C CA . GLU A 1 78 ? 15.365 -1.821 -8.595 1.00 91.38 78 GLU A CA 1
ATOM 609 C C . GLU A 1 78 ? 14.944 -3.113 -7.895 1.00 91.38 78 GLU A C 1
ATOM 611 O O . GLU A 1 78 ? 13.765 -3.453 -7.803 1.00 91.38 78 GLU A O 1
ATOM 616 N N . THR A 1 79 ? 15.931 -3.840 -7.380 1.00 91.56 79 THR A N 1
ATOM 617 C CA . THR A 1 79 ? 15.691 -5.062 -6.602 1.00 91.56 79 THR A CA 1
ATOM 618 C C . THR A 1 79 ? 15.360 -4.775 -5.143 1.00 91.56 79 THR A C 1
ATOM 620 O O . THR A 1 79 ? 14.910 -5.669 -4.436 1.00 91.56 79 THR A O 1
ATOM 623 N N . ASP A 1 80 ? 15.623 -3.554 -4.687 1.00 94.06 80 ASP A N 1
ATOM 624 C CA . ASP A 1 80 ? 15.284 -3.042 -3.366 1.00 94.06 80 ASP A CA 1
ATOM 625 C C . ASP A 1 80 ? 14.639 -1.667 -3.578 1.00 94.06 80 ASP A C 1
ATOM 627 O O . ASP A 1 80 ? 15.320 -0.715 -3.966 1.00 94.06 80 ASP A O 1
ATOM 631 N N . TYR A 1 81 ? 13.316 -1.600 -3.427 1.00 94.06 81 TYR A N 1
ATOM 632 C CA . TYR A 1 81 ? 12.524 -0.412 -3.715 1.00 94.06 81 TYR A CA 1
ATOM 633 C C . TYR A 1 81 ? 11.730 0.023 -2.483 1.00 94.06 81 TYR A C 1
ATOM 635 O O . TYR A 1 81 ? 10.952 -0.751 -1.919 1.00 94.06 81 TYR A O 1
ATOM 643 N N . LEU A 1 82 ? 11.915 1.279 -2.076 1.00 94.56 82 LEU A N 1
ATOM 644 C CA . LEU A 1 82 ? 11.193 1.895 -0.969 1.00 94.56 82 LEU A CA 1
ATOM 645 C C . LEU A 1 82 ? 10.005 2.699 -1.506 1.00 94.56 82 LEU A C 1
ATOM 647 O O . LEU A 1 82 ? 10.168 3.564 -2.361 1.00 94.56 82 LEU A O 1
ATOM 651 N N . VAL A 1 83 ? 8.828 2.425 -0.957 1.00 92.75 83 VAL A N 1
ATOM 652 C CA . VAL A 1 83 ? 7.582 3.152 -1.191 1.00 92.75 83 VAL A CA 1
ATOM 653 C C . VAL A 1 83 ? 7.234 3.904 0.088 1.00 92.75 83 VAL A C 1
ATOM 655 O O . VAL A 1 83 ? 6.625 3.343 1.000 1.00 92.75 83 VAL A O 1
ATOM 658 N N . ASP A 1 84 ? 7.668 5.152 0.202 1.00 92.81 84 ASP A N 1
ATOM 659 C CA . ASP A 1 84 ? 7.491 5.964 1.409 1.00 92.81 84 ASP A CA 1
ATOM 660 C C . ASP A 1 84 ? 6.637 7.217 1.203 1.00 92.81 84 ASP A C 1
ATOM 662 O O . ASP A 1 84 ? 6.167 7.789 2.186 1.00 92.81 84 ASP A O 1
ATOM 666 N N . ASP A 1 85 ? 6.389 7.610 -0.043 1.00 91.38 85 ASP A N 1
ATOM 667 C CA . ASP A 1 85 ? 5.533 8.734 -0.404 1.00 91.38 85 ASP A CA 1
ATOM 668 C C . ASP A 1 85 ? 4.570 8.364 -1.531 1.00 91.38 85 ASP A C 1
ATOM 670 O O . ASP A 1 85 ? 4.920 7.607 -2.435 1.00 91.38 85 ASP A O 1
ATOM 674 N N . ALA A 1 86 ? 3.385 8.972 -1.505 1.00 89.31 86 ALA A N 1
ATOM 675 C CA . ALA A 1 86 ? 2.539 9.098 -2.685 1.00 89.31 86 ALA A CA 1
ATOM 676 C C . ALA A 1 86 ? 2.905 10.382 -3.441 1.00 89.31 86 ALA A C 1
ATOM 678 O O . ALA A 1 86 ? 3.047 11.451 -2.829 1.00 89.31 86 ALA A O 1
ATOM 679 N N . GLN A 1 87 ? 3.039 10.296 -4.763 1.00 86.19 87 GLN A N 1
ATOM 680 C CA . GLN A 1 87 ? 3.413 11.423 -5.615 1.00 86.19 87 GLN A CA 1
ATOM 681 C C . GLN A 1 87 ? 2.246 11.910 -6.474 1.00 86.19 87 GLN A C 1
ATOM 683 O O . GLN A 1 87 ? 1.522 11.137 -7.091 1.00 86.19 87 GLN A O 1
ATOM 688 N N . ILE A 1 88 ? 2.096 13.232 -6.558 1.00 82.06 88 ILE A N 1
ATOM 689 C CA . ILE A 1 88 ? 1.102 13.893 -7.409 1.00 82.06 88 ILE A CA 1
ATOM 690 C C . ILE A 1 88 ? 1.778 14.976 -8.231 1.00 82.06 88 ILE A C 1
ATOM 692 O O . ILE A 1 88 ? 2.624 15.709 -7.716 1.00 82.06 88 ILE A O 1
ATOM 696 N N . GLN A 1 89 ? 1.388 15.136 -9.491 1.00 80.88 89 GLN A N 1
ATOM 697 C CA . GLN A 1 89 ? 1.781 16.304 -10.270 1.00 80.88 89 GLN A CA 1
ATOM 698 C C . GLN A 1 89 ? 0.623 17.291 -10.325 1.00 80.88 89 GLN A C 1
ATOM 700 O O . GLN A 1 89 ? -0.502 16.949 -10.686 1.00 80.88 89 GLN A O 1
ATOM 705 N N . ASP A 1 90 ? 0.893 18.536 -9.942 1.00 77.38 90 ASP A N 1
ATOM 706 C CA . ASP A 1 90 ? -0.100 19.595 -10.059 1.00 77.38 90 ASP A CA 1
ATOM 707 C C . ASP A 1 90 ? -0.192 20.138 -11.495 1.00 77.38 90 ASP A C 1
ATOM 709 O O . ASP A 1 90 ? 0.604 19.816 -12.377 1.00 77.38 90 ASP A O 1
ATOM 713 N N . TYR A 1 91 ? -1.170 21.013 -11.733 1.00 77.31 91 TYR A N 1
ATOM 714 C CA . TYR A 1 91 ? -1.412 21.630 -13.041 1.00 77.31 91 TYR A CA 1
ATOM 715 C C . TYR A 1 91 ? -0.239 22.482 -13.562 1.00 77.31 91 TYR A C 1
ATOM 717 O O . TYR A 1 91 ? -0.233 22.853 -14.733 1.00 77.31 91 TYR A O 1
ATOM 725 N N . THR A 1 92 ? 0.743 22.818 -12.715 1.00 79.56 92 THR A N 1
ATOM 726 C CA . THR A 1 92 ? 1.962 23.542 -13.113 1.00 79.56 92 THR A CA 1
ATOM 727 C C . THR A 1 92 ? 3.096 22.607 -13.532 1.00 79.56 92 THR A C 1
ATOM 729 O O . THR A 1 92 ? 4.164 23.072 -13.925 1.00 79.56 92 THR A O 1
ATOM 732 N N . GLY A 1 93 ? 2.879 21.292 -13.440 1.00 77.62 93 GLY A N 1
ATOM 733 C CA . GLY A 1 93 ? 3.887 20.270 -13.693 1.00 77.62 93 GLY A CA 1
ATOM 734 C C . GLY A 1 93 ? 4.799 19.991 -12.497 1.00 77.62 93 GLY A C 1
ATOM 735 O O . GLY A 1 93 ? 5.688 19.146 -12.615 1.00 77.62 93 GLY A O 1
ATOM 736 N N . ARG A 1 94 ? 4.594 20.651 -11.347 1.00 82.94 94 ARG A N 1
ATOM 737 C CA . ARG A 1 94 ? 5.376 20.395 -10.129 1.00 82.94 94 ARG A CA 1
ATOM 738 C C . ARG A 1 94 ? 4.920 19.100 -9.485 1.00 82.94 94 ARG A C 1
ATOM 740 O O . ARG A 1 94 ? 3.723 18.896 -9.292 1.00 82.94 94 ARG A O 1
ATOM 747 N N . VAL A 1 95 ? 5.882 18.269 -9.100 1.00 85.12 95 VAL A N 1
ATOM 748 C CA . VAL A 1 95 ? 5.604 17.049 -8.344 1.00 85.12 95 VAL A CA 1
ATOM 749 C C . VAL A 1 95 ? 5.636 17.363 -6.856 1.00 85.12 95 VAL A C 1
ATOM 751 O O . VAL A 1 95 ? 6.570 17.991 -6.347 1.00 85.12 95 VAL A O 1
ATOM 754 N N . LYS A 1 96 ? 4.585 16.942 -6.166 1.00 87.94 96 LYS A N 1
ATOM 755 C CA . LYS A 1 96 ? 4.462 16.990 -4.716 1.00 87.94 96 LYS A CA 1
ATOM 756 C C . LYS A 1 96 ? 4.451 15.566 -4.193 1.00 87.94 96 LYS A C 1
ATOM 758 O O . LYS A 1 96 ? 3.793 14.711 -4.777 1.00 87.94 96 LYS A O 1
ATOM 763 N N . ALA A 1 97 ? 5.152 15.345 -3.096 1.00 89.44 97 ALA A N 1
ATOM 764 C CA . ALA A 1 97 ? 5.121 14.099 -2.353 1.00 89.44 97 ALA A CA 1
ATOM 765 C C . ALA A 1 97 ? 4.377 14.300 -1.033 1.00 89.44 97 ALA A C 1
ATOM 767 O O . ALA A 1 97 ? 4.369 15.397 -0.463 1.00 89.44 97 ALA A O 1
ATOM 768 N N . MET A 1 98 ? 3.721 13.242 -0.573 1.00 92.50 98 MET A N 1
ATOM 769 C CA . MET A 1 98 ? 3.006 13.190 0.696 1.00 92.50 98 MET A CA 1
ATOM 770 C C . MET A 1 98 ? 3.317 11.857 1.366 1.00 92.50 98 MET A C 1
ATOM 772 O O . MET A 1 98 ? 3.196 10.807 0.733 1.00 92.50 98 MET A O 1
ATOM 776 N N . LYS A 1 99 ? 3.664 11.901 2.653 1.00 94.62 99 LYS A N 1
ATOM 777 C CA . LYS A 1 99 ? 3.900 10.697 3.447 1.00 94.62 99 LYS A CA 1
ATOM 778 C C . LYS A 1 99 ? 2.567 10.015 3.744 1.00 94.62 99 LYS A C 1
ATOM 780 O O . LYS A 1 99 ? 1.526 10.671 3.849 1.00 94.62 99 LYS A O 1
ATOM 785 N N . LEU A 1 100 ? 2.623 8.703 3.926 1.00 94.75 100 LEU A N 1
ATOM 786 C CA . LEU A 1 100 ? 1.482 7.886 4.326 1.00 94.75 100 LEU A CA 1
ATOM 787 C C . LEU A 1 100 ? 1.390 7.842 5.853 1.00 94.75 100 LEU A C 1
ATOM 789 O O . LEU A 1 100 ? 2.401 7.613 6.524 1.00 94.75 100 LEU A O 1
ATOM 793 N N . ARG A 1 101 ? 0.196 8.054 6.410 1.00 95.94 101 ARG A N 1
ATOM 794 C CA . ARG A 1 101 ? -0.024 8.099 7.860 1.00 95.94 101 ARG A CA 1
ATOM 795 C C . ARG A 1 101 ? -1.280 7.342 8.263 1.00 95.94 101 ARG A C 1
ATOM 797 O O . ARG A 1 101 ? -2.302 7.432 7.592 1.00 95.94 101 ARG A O 1
ATOM 804 N N . PHE A 1 102 ? -1.222 6.635 9.387 1.00 96.38 102 PHE A N 1
ATOM 805 C CA . PHE A 1 102 ? -2.419 6.099 10.028 1.00 96.38 102 PHE A CA 1
ATOM 806 C C . PHE A 1 102 ? -3.172 7.199 10.770 1.00 96.38 102 PHE A C 1
ATOM 808 O O . PHE A 1 102 ? -2.585 7.944 11.552 1.00 96.38 102 PHE A O 1
ATOM 815 N N . THR A 1 103 ? -4.485 7.247 10.597 1.00 94.44 103 THR A N 1
ATOM 816 C CA . THR A 1 103 ? -5.363 8.205 11.267 1.00 94.44 103 THR A CA 1
ATOM 817 C C . THR A 1 103 ? -6.559 7.502 11.884 1.00 94.44 103 THR A C 1
ATOM 819 O O . THR A 1 103 ? -6.882 6.358 11.549 1.00 94.44 103 THR A O 1
ATOM 822 N N . LYS A 1 104 ? -7.210 8.154 12.840 1.00 92.25 104 LYS A N 1
ATOM 823 C CA . LYS A 1 104 ? -8.417 7.616 13.455 1.00 92.25 104 LYS A CA 1
ATOM 824 C C . LYS A 1 104 ? -9.576 7.692 12.464 1.00 92.25 104 LYS A C 1
ATOM 826 O O . LYS A 1 104 ? -9.757 8.703 11.793 1.00 92.25 104 LYS A O 1
ATOM 831 N N . ILE A 1 105 ? -10.401 6.647 12.411 1.00 89.75 105 ILE A N 1
ATOM 832 C CA . ILE A 1 105 ? -11.605 6.691 11.575 1.00 89.75 105 ILE A CA 1
ATOM 833 C C . ILE A 1 105 ? -12.540 7.783 12.090 1.00 89.75 105 ILE A C 1
ATOM 835 O O . ILE A 1 105 ? -12.926 7.785 13.261 1.00 89.75 105 ILE A O 1
ATOM 839 N N . ASN A 1 106 ? -12.937 8.676 11.188 1.00 89.69 106 ASN A N 1
ATOM 840 C CA . ASN A 1 106 ? -13.975 9.656 11.448 1.00 89.69 106 ASN A CA 1
ATOM 841 C C . ASN A 1 106 ? -15.354 9.007 11.271 1.00 89.69 106 ASN A C 1
ATOM 843 O O . ASN A 1 106 ? -15.783 8.741 10.146 1.00 89.69 106 ASN A O 1
ATOM 847 N N . THR A 1 107 ? -16.032 8.722 12.383 1.00 89.31 107 THR A N 1
ATOM 848 C CA . THR A 1 107 ? -17.364 8.112 12.380 1.00 89.31 107 THR A CA 1
ATOM 849 C C . THR A 1 107 ? -18.457 9.114 12.703 1.00 89.31 107 THR A C 1
ATOM 851 O O . THR A 1 107 ? -18.290 9.946 13.593 1.00 89.31 107 THR A O 1
ATOM 854 N N . ILE A 1 108 ? -19.606 8.963 12.051 1.00 88.81 108 ILE A N 1
ATOM 855 C CA . ILE A 1 108 ? -20.818 9.748 12.312 1.00 88.81 108 ILE A CA 1
ATOM 856 C C . ILE A 1 108 ? -22.005 8.846 12.654 1.00 88.81 108 ILE A C 1
ATOM 858 O O . ILE A 1 108 ? -22.073 7.684 12.232 1.00 88.81 108 ILE A O 1
ATOM 862 N N . GLU A 1 109 ? -22.946 9.408 13.409 1.00 83.81 109 GLU A N 1
ATOM 863 C CA . GLU A 1 109 ? -24.260 8.811 13.645 1.00 83.81 109 GLU A CA 1
ATOM 864 C C . GLU A 1 109 ? -25.145 8.929 12.388 1.00 83.81 109 GLU A C 1
ATOM 866 O O . GLU A 1 109 ? -24.822 9.643 11.432 1.00 83.81 109 GLU A O 1
ATOM 871 N N . GLU A 1 110 ? -26.239 8.165 12.351 1.00 69.50 110 GLU A N 1
ATOM 872 C CA . GLU A 1 110 ? -27.209 8.227 11.252 1.00 69.50 110 GLU A CA 1
ATOM 873 C C . GLU A 1 110 ? -27.796 9.653 11.152 1.00 69.50 110 GLU A C 1
ATOM 875 O O . GLU A 1 110 ? -27.928 10.313 12.175 1.00 69.50 110 GLU A O 1
ATOM 880 N N . ASP A 1 111 ? -28.098 10.120 9.927 1.00 67.38 111 ASP A N 1
ATOM 881 C CA . ASP A 1 111 ? -28.787 11.391 9.568 1.00 67.38 111 ASP A CA 1
ATOM 882 C C . ASP A 1 111 ? -27.957 12.480 8.852 1.00 67.38 111 ASP A C 1
ATOM 884 O O . ASP A 1 111 ? -28.519 13.484 8.406 1.00 67.38 111 ASP A O 1
ATOM 888 N N . LEU A 1 112 ? -26.653 12.287 8.629 1.00 65.75 112 LEU A N 1
ATOM 889 C CA . LEU A 1 112 ? -25.851 13.197 7.791 1.00 65.75 112 LEU A CA 1
ATOM 890 C C . LEU A 1 112 ? -25.726 12.676 6.352 1.00 65.75 112 LEU A C 1
ATOM 892 O O . LEU A 1 112 ? -25.387 11.517 6.142 1.00 65.75 112 LEU A O 1
ATOM 896 N N . ILE A 1 113 ? -25.985 13.534 5.360 1.00 68.50 113 ILE A N 1
ATOM 897 C CA . ILE A 1 113 ? -26.064 13.186 3.923 1.00 68.50 113 ILE A CA 1
ATOM 898 C C . ILE A 1 113 ? -24.680 12.894 3.299 1.00 68.50 113 ILE A C 1
ATOM 900 O O . ILE A 1 113 ? -24.596 12.316 2.221 1.00 68.50 113 ILE A O 1
ATOM 904 N N . GLU A 1 114 ? -23.591 13.250 3.980 1.00 80.44 114 GLU A N 1
ATOM 905 C CA . GLU A 1 114 ? -22.231 13.280 3.413 1.00 80.44 114 GLU A CA 1
ATOM 906 C C . GLU A 1 114 ? -21.367 12.060 3.785 1.00 80.44 114 GLU A C 1
ATOM 908 O O . GLU A 1 114 ? -20.142 12.126 3.753 1.00 80.44 114 GLU A O 1
ATOM 913 N N . ALA A 1 115 ? -21.986 10.941 4.169 1.00 85.06 115 ALA A N 1
ATOM 914 C CA . ALA A 1 115 ? -21.247 9.739 4.541 1.00 85.06 115 ALA A CA 1
ATOM 915 C C . ALA A 1 115 ? -20.674 8.989 3.328 1.00 85.06 115 ALA A C 1
ATOM 917 O O . ALA A 1 115 ? -21.269 8.982 2.248 1.00 85.06 115 ALA A O 1
ATOM 918 N N . GLU A 1 116 ? -19.569 8.269 3.536 1.00 89.19 116 GLU A N 1
ATOM 919 C CA . GLU A 1 116 ? -19.050 7.343 2.531 1.00 89.19 116 GLU A CA 1
ATOM 920 C C . GLU A 1 116 ? -20.079 6.242 2.228 1.00 89.19 116 GLU A C 1
ATOM 922 O O . GLU A 1 116 ? -20.625 5.598 3.132 1.00 89.19 116 GLU A O 1
ATOM 927 N N . SER A 1 117 ? -20.345 6.026 0.941 1.00 88.00 117 SER A N 1
ATOM 928 C CA . SER A 1 117 ? -21.369 5.099 0.448 1.00 88.00 117 SER A CA 1
ATOM 929 C C . SER A 1 117 ? -20.809 4.022 -0.480 1.00 88.00 117 SER A C 1
ATOM 931 O O . SER A 1 117 ? -21.480 3.004 -0.702 1.00 88.00 117 SER A O 1
ATOM 933 N N . ASP A 1 118 ? -19.580 4.202 -0.972 1.00 89.88 118 ASP A N 1
ATOM 934 C CA . ASP A 1 118 ? -18.896 3.238 -1.819 1.00 89.88 118 ASP A CA 1
ATOM 935 C C . ASP A 1 118 ? -18.613 1.946 -1.039 1.00 89.88 118 ASP A C 1
ATOM 937 O O . ASP A 1 118 ? -17.870 1.899 -0.056 1.00 89.88 118 ASP A O 1
ATOM 941 N N . GLN A 1 119 ? -19.237 0.861 -1.490 1.00 90.00 119 GLN A N 1
ATOM 942 C CA . GLN A 1 119 ? -19.134 -0.438 -0.838 1.00 90.00 119 GLN A CA 1
ATOM 943 C C . GLN A 1 119 ? -17.741 -1.056 -0.959 1.00 90.00 119 GLN A C 1
ATOM 945 O O . GLN A 1 119 ? -17.360 -1.835 -0.084 1.00 90.00 119 GLN A O 1
ATOM 950 N N . ASP A 1 120 ? -16.987 -0.738 -2.009 1.00 89.69 120 ASP A N 1
ATOM 951 C CA . ASP A 1 120 ? -15.643 -1.273 -2.197 1.00 89.69 120 ASP A CA 1
ATOM 952 C C . ASP A 1 120 ? -14.663 -0.613 -1.227 1.00 89.69 120 ASP A C 1
ATOM 954 O O . ASP A 1 120 ? -13.850 -1.315 -0.620 1.00 89.69 120 ASP A O 1
ATOM 958 N N . ILE A 1 121 ? -14.822 0.692 -0.986 1.00 90.50 121 ILE A N 1
ATOM 959 C CA . ILE A 1 121 ? -14.107 1.417 0.072 1.00 90.50 121 ILE A CA 1
ATOM 960 C C . ILE A 1 121 ? -14.459 0.820 1.436 1.00 90.50 121 ILE A C 1
ATOM 962 O O . ILE A 1 121 ? -13.581 0.337 2.151 1.00 90.50 121 ILE A O 1
ATOM 966 N N . LEU A 1 122 ? -15.751 0.757 1.780 1.00 91.00 122 LEU A N 1
ATOM 967 C CA . LEU A 1 122 ? -16.208 0.294 3.097 1.00 91.00 122 LEU A CA 1
ATOM 968 C C . LEU A 1 122 ? -15.744 -1.133 3.435 1.00 91.00 122 LEU A C 1
ATOM 970 O O . LEU A 1 122 ? -15.430 -1.426 4.589 1.00 91.00 122 LEU A O 1
ATOM 974 N N . ARG A 1 123 ? -15.673 -2.028 2.442 1.00 92.12 123 ARG A N 1
ATOM 975 C CA . ARG A 1 123 ? -15.197 -3.414 2.619 1.00 92.12 123 ARG A CA 1
ATOM 976 C C . ARG A 1 123 ? -13.687 -3.530 2.790 1.00 92.12 123 ARG A C 1
ATOM 978 O O . ARG A 1 123 ? -13.223 -4.551 3.298 1.00 92.12 123 ARG A O 1
ATOM 985 N N . LYS A 1 124 ? -12.936 -2.534 2.327 1.00 94.00 124 LYS A N 1
ATOM 986 C CA . LYS A 1 124 ? -11.471 -2.519 2.330 1.00 94.00 124 LYS A CA 1
ATOM 987 C C . LYS A 1 124 ? -10.878 -1.572 3.369 1.00 94.00 124 LYS A C 1
ATOM 989 O O . LYS A 1 124 ? -9.657 -1.468 3.447 1.00 94.00 124 LYS A O 1
ATOM 994 N N . LEU A 1 125 ? -11.699 -0.929 4.196 1.00 93.56 125 LEU A N 1
ATOM 995 C CA . LEU A 1 125 ? -11.219 -0.161 5.343 1.00 93.56 125 LEU A CA 1
ATOM 996 C C . LEU A 1 125 ? -10.323 -1.015 6.253 1.00 93.56 125 LEU A C 1
ATOM 998 O O . LEU A 1 125 ? -10.637 -2.171 6.557 1.00 93.56 125 LEU A O 1
ATOM 1002 N N . GLY A 1 126 ? -9.221 -0.431 6.715 1.00 94.31 126 GLY A N 1
ATOM 1003 C CA . GLY A 1 126 ? -8.211 -1.119 7.513 1.00 94.31 126 GLY A CA 1
ATOM 1004 C C . GLY A 1 126 ? -7.300 -2.025 6.687 1.00 94.31 126 GLY A C 1
ATOM 1005 O O . GLY A 1 126 ? -6.742 -2.981 7.235 1.00 94.31 126 GLY A O 1
ATOM 1006 N N . THR A 1 127 ? -7.179 -1.802 5.375 1.00 96.56 127 THR A N 1
ATOM 1007 C CA . THR A 1 127 ? -6.309 -2.607 4.506 1.00 96.56 127 THR A CA 1
ATOM 1008 C C . THR A 1 127 ? -5.352 -1.745 3.700 1.00 96.56 127 THR A C 1
ATOM 1010 O O . THR A 1 127 ? -5.736 -0.731 3.128 1.00 96.56 127 THR A O 1
ATOM 1013 N N . LEU A 1 128 ? -4.101 -2.188 3.627 1.00 97.19 128 LEU A N 1
ATOM 1014 C CA . LEU A 1 128 ? -3.099 -1.671 2.705 1.00 97.19 128 LEU A CA 1
ATOM 1015 C C . LEU A 1 128 ? -2.813 -2.766 1.678 1.00 97.19 128 LEU A C 1
ATOM 1017 O O . LEU A 1 128 ? -2.510 -3.893 2.074 1.00 97.19 128 LEU A O 1
ATOM 1021 N N . GLU A 1 129 ? -2.907 -2.465 0.384 1.00 97.12 129 GLU A N 1
ATOM 1022 C CA . GLU A 1 129 ? -2.609 -3.424 -0.685 1.00 97.12 129 GLU A CA 1
ATOM 1023 C C . GLU A 1 129 ? -1.440 -2.923 -1.541 1.00 97.12 129 GLU A C 1
ATOM 1025 O O . GLU A 1 129 ? -1.457 -1.807 -2.056 1.00 97.12 129 GLU A O 1
ATOM 1030 N N . VAL A 1 130 ? -0.447 -3.784 -1.748 1.00 97.06 130 VAL A N 1
ATOM 1031 C CA . VAL A 1 130 ? 0.620 -3.582 -2.732 1.00 97.06 130 VAL A CA 1
ATOM 1032 C C . VAL A 1 130 ? 0.445 -4.630 -3.818 1.00 97.06 130 VAL A C 1
ATOM 1034 O O . VAL A 1 130 ? 0.609 -5.828 -3.570 1.00 97.06 130 VAL A O 1
ATOM 1037 N N . LYS A 1 131 ? 0.085 -4.192 -5.024 1.00 97.38 131 LYS A N 1
ATOM 1038 C CA . LYS A 1 131 ? -0.114 -5.072 -6.182 1.00 97.38 131 LYS A CA 1
ATOM 1039 C C . LYS A 1 131 ? 1.026 -4.889 -7.159 1.00 97.38 131 LYS A C 1
ATOM 1041 O O . LYS A 1 131 ? 1.367 -3.757 -7.481 1.00 97.38 131 LYS A O 1
ATOM 1046 N N . ILE A 1 132 ? 1.596 -5.993 -7.632 1.00 96.25 132 ILE A N 1
ATOM 1047 C CA . ILE A 1 132 ? 2.761 -5.973 -8.516 1.00 96.25 132 ILE A CA 1
ATOM 1048 C C . ILE A 1 132 ? 2.479 -6.801 -9.768 1.00 96.25 132 ILE A C 1
ATOM 1050 O O . ILE A 1 132 ? 2.020 -7.943 -9.683 1.00 96.25 132 ILE A O 1
ATOM 1054 N N . TRP A 1 133 ? 2.807 -6.240 -10.930 1.00 95.88 133 TRP A N 1
ATOM 1055 C CA . TRP A 1 133 ? 2.775 -6.899 -12.234 1.00 95.88 133 TRP A CA 1
ATOM 1056 C C . TRP A 1 133 ? 4.167 -6.888 -12.848 1.00 95.88 133 TRP A C 1
ATOM 1058 O O . TRP A 1 133 ? 4.919 -5.925 -12.699 1.00 95.88 133 TRP A O 1
ATOM 1068 N N . ARG A 1 134 ? 4.503 -7.934 -13.603 1.00 94.00 134 ARG A N 1
ATOM 1069 C CA . ARG A 1 134 ? 5.669 -7.883 -14.484 1.00 94.00 134 ARG A CA 1
ATOM 1070 C C . ARG A 1 134 ? 5.321 -7.050 -15.700 1.00 94.00 134 ARG A C 1
ATOM 1072 O O . ARG A 1 134 ? 4.211 -7.158 -16.224 1.00 94.00 134 ARG A O 1
ATOM 1079 N N . ALA A 1 135 ? 6.277 -6.274 -16.187 1.00 92.56 135 ALA A N 1
ATOM 1080 C CA . ALA A 1 135 ? 6.049 -5.401 -17.320 1.00 92.56 135 ALA A CA 1
ATOM 1081 C C . ALA A 1 135 ? 7.240 -5.348 -18.281 1.00 92.56 135 ALA A C 1
ATOM 1083 O O . ALA A 1 135 ? 8.406 -5.541 -17.916 1.00 92.56 135 ALA A O 1
ATOM 1084 N N . HIS A 1 136 ? 6.918 -5.066 -19.541 1.00 90.81 136 HIS A N 1
ATOM 1085 C CA . HIS A 1 136 ? 7.881 -4.619 -20.535 1.00 90.81 136 HIS A CA 1
ATOM 1086 C C . HIS A 1 136 ? 7.883 -3.099 -20.594 1.00 90.81 136 HIS A C 1
ATOM 1088 O O . HIS A 1 136 ? 6.830 -2.467 -20.519 1.00 90.81 136 HIS A O 1
ATOM 1094 N N . GLN A 1 137 ? 9.065 -2.522 -20.784 1.00 89.00 137 GLN A N 1
ATOM 1095 C CA . GLN A 1 137 ? 9.168 -1.130 -21.191 1.00 89.00 137 GLN A CA 1
ATOM 1096 C C . GLN A 1 137 ? 8.840 -1.023 -22.681 1.00 89.00 137 GLN A C 1
ATOM 1098 O O . GLN A 1 137 ? 9.547 -1.613 -23.497 1.00 89.00 137 GLN A O 1
ATOM 1103 N N . ASP A 1 138 ? 7.807 -0.258 -23.027 1.00 85.44 138 ASP A N 1
ATOM 1104 C CA . ASP A 1 138 ? 7.470 0.007 -24.425 1.00 85.44 138 ASP A CA 1
ATOM 1105 C C . ASP A 1 138 ? 8.171 1.292 -24.899 1.00 85.44 138 ASP A C 1
ATOM 1107 O O . ASP A 1 138 ? 8.943 1.261 -25.857 1.00 85.44 138 ASP A O 1
ATOM 1111 N N . VAL A 1 139 ? 7.951 2.425 -24.217 1.00 82.12 139 VAL A N 1
ATOM 1112 C CA . VAL A 1 139 ? 8.473 3.746 -24.625 1.00 82.12 139 VAL A CA 1
ATOM 1113 C C . VAL A 1 139 ? 8.853 4.592 -23.404 1.00 82.12 139 VAL A C 1
ATOM 1115 O O . VAL A 1 139 ? 8.237 4.492 -22.345 1.00 82.12 139 VAL A O 1
ATOM 1118 N N . ILE A 1 140 ? 9.867 5.447 -23.552 1.00 80.56 140 ILE A N 1
ATOM 1119 C CA . ILE A 1 140 ? 10.187 6.507 -22.586 1.00 80.56 140 ILE A CA 1
ATOM 1120 C C . ILE A 1 140 ? 9.422 7.765 -23.003 1.00 80.56 140 ILE A C 1
ATOM 1122 O O . ILE A 1 140 ? 9.562 8.218 -24.138 1.00 80.56 140 ILE A O 1
ATOM 1126 N N . GLN A 1 141 ? 8.633 8.340 -22.099 1.00 75.12 141 GLN A N 1
ATOM 1127 C CA . GLN A 1 141 ? 7.865 9.556 -22.367 1.00 75.12 141 GLN A CA 1
ATOM 1128 C C . GLN A 1 141 ? 7.990 10.547 -21.212 1.00 75.12 141 GLN A C 1
ATOM 1130 O O . GLN A 1 141 ? 8.339 10.179 -20.094 1.00 75.12 141 GLN A O 1
ATOM 1135 N N . THR A 1 142 ? 7.682 11.818 -21.449 1.00 65.50 142 THR A N 1
ATOM 1136 C CA . THR A 1 142 ? 7.492 12.762 -20.343 1.00 65.50 142 THR A CA 1
ATOM 1137 C C . THR A 1 142 ? 6.289 12.291 -19.529 1.00 65.50 142 THR A C 1
ATOM 1139 O O . THR A 1 142 ? 5.186 12.176 -20.064 1.00 65.50 142 THR A O 1
ATOM 1142 N N . ALA A 1 143 ? 6.502 11.947 -18.258 1.00 61.56 143 ALA A N 1
ATOM 1143 C CA . ALA A 1 143 ? 5.414 11.520 -17.388 1.00 61.56 143 ALA A CA 1
ATOM 1144 C C . ALA A 1 143 ? 4.497 12.714 -17.113 1.00 61.56 143 ALA A C 1
ATOM 1146 O O . ALA A 1 143 ? 4.958 13.759 -16.652 1.00 61.56 143 ALA A O 1
ATOM 1147 N N . SER A 1 144 ? 3.200 12.538 -17.361 1.00 56.69 144 SER A N 1
ATOM 1148 C CA . SER A 1 144 ? 2.184 13.331 -16.685 1.00 56.69 144 SER A CA 1
ATOM 1149 C C . SER A 1 144 ? 1.639 12.475 -15.548 1.00 56.69 144 SER A C 1
ATOM 1151 O O . SER A 1 144 ? 0.926 11.505 -15.801 1.00 56.69 144 SER A O 1
ATOM 1153 N N . LEU A 1 145 ? 2.007 12.789 -14.304 1.00 60.03 145 LEU A N 1
ATOM 1154 C CA . LEU A 1 145 ? 1.431 12.139 -13.122 1.00 60.03 145 LEU A CA 1
ATOM 1155 C C . LEU A 1 145 ? 0.072 12.796 -12.843 1.00 60.03 145 LEU A C 1
ATOM 1157 O O . LEU A 1 145 ? -0.111 13.491 -11.849 1.00 60.03 145 LEU A O 1
ATOM 1161 N N . ALA A 1 146 ? -0.885 12.630 -13.757 1.00 53.00 146 ALA A N 1
ATOM 1162 C CA . ALA A 1 146 ? -2.225 13.207 -13.640 1.00 53.00 146 ALA A CA 1
ATOM 1163 C C . ALA A 1 146 ? -3.115 12.457 -12.625 1.00 53.00 146 ALA A C 1
ATOM 1165 O O . ALA A 1 146 ? -4.339 12.467 -12.749 1.00 53.00 146 ALA A O 1
ATOM 1166 N N . TYR A 1 147 ? -2.518 11.780 -11.641 1.00 59.47 147 TYR A N 1
ATOM 1167 C CA . TYR A 1 147 ? -3.257 11.100 -10.590 1.00 59.47 147 TYR A CA 1
ATOM 1168 C C . TYR A 1 147 ? -3.440 12.042 -9.399 1.00 59.47 147 TYR A C 1
ATOM 1170 O O . TYR A 1 147 ? -2.472 12.480 -8.779 1.00 59.47 147 TYR A O 1
ATOM 1178 N N . GLN A 1 148 ? -4.694 12.376 -9.098 1.00 62.00 148 GLN A N 1
ATOM 1179 C CA . GLN A 1 148 ? -5.074 12.972 -7.822 1.00 62.00 148 GLN A CA 1
ATOM 1180 C C . GLN A 1 148 ? -5.668 11.855 -6.955 1.00 62.00 148 GLN A C 1
ATOM 1182 O O . GLN A 1 148 ? -6.766 11.390 -7.266 1.00 62.00 148 GLN A O 1
ATOM 1187 N N . PRO A 1 149 ? -4.974 11.402 -5.897 1.00 62.75 149 PRO A N 1
ATOM 1188 C CA . PRO A 1 149 ? -5.549 10.478 -4.938 1.00 62.75 149 PRO A CA 1
ATOM 1189 C C . PRO A 1 149 ? -6.708 11.186 -4.233 1.00 62.75 149 PRO A C 1
ATOM 1191 O O . PRO A 1 149 ? -6.506 12.092 -3.424 1.00 62.75 149 PRO A O 1
ATOM 1194 N N . ASN A 1 150 ? -7.935 10.782 -4.554 1.00 59.25 150 ASN A N 1
ATOM 1195 C CA . ASN A 1 150 ? -9.111 11.146 -3.775 1.00 59.25 150 ASN A CA 1
ATOM 1196 C C . ASN A 1 150 ? -9.170 10.201 -2.582 1.00 59.25 150 ASN A C 1
ATOM 1198 O O . ASN A 1 150 ? -9.820 9.162 -2.658 1.00 59.25 150 ASN A O 1
ATOM 1202 N N . LEU A 1 151 ? -8.445 10.529 -1.514 1.00 65.19 151 LEU A N 1
ATOM 1203 C CA . LEU A 1 151 ? -8.546 9.750 -0.289 1.00 65.19 151 LEU A CA 1
ATOM 1204 C C . LEU A 1 151 ? -9.945 9.864 0.343 1.00 65.19 151 LEU A C 1
ATOM 1206 O O . LEU A 1 151 ? -10.617 10.879 0.154 1.00 65.19 151 LEU A O 1
ATOM 1210 N N . VAL A 1 152 ? -10.378 8.849 1.103 1.00 62.22 152 VAL A N 1
ATOM 1211 C CA . VAL A 1 152 ? -11.637 8.844 1.862 1.00 62.22 152 VAL A CA 1
ATOM 1212 C C . VAL A 1 152 ? -11.586 10.001 2.851 1.00 62.22 152 VAL A C 1
ATOM 1214 O O . VAL A 1 152 ? -10.992 9.906 3.921 1.00 62.22 152 VAL A O 1
ATOM 1217 N N . GLN A 1 153 ? -12.195 11.119 2.480 1.00 66.19 153 GLN A N 1
ATOM 1218 C CA . GLN A 1 153 ? -12.411 12.249 3.383 1.00 66.19 153 GLN A CA 1
ATOM 1219 C C . GLN A 1 153 ? -13.814 12.217 3.983 1.00 66.19 153 GLN A C 1
ATOM 1221 O O . GLN A 1 153 ? -14.076 12.891 4.981 1.00 66.19 153 GLN A O 1
ATOM 1226 N N . ASN A 1 154 ? -14.710 11.427 3.389 1.00 83.06 154 ASN A N 1
ATOM 1227 C CA . ASN A 1 154 ? -16.081 11.340 3.842 1.00 83.06 154 ASN A CA 1
ATOM 1228 C C . ASN A 1 154 ? -16.136 10.584 5.175 1.00 83.06 154 ASN A C 1
ATOM 1230 O O . ASN A 1 154 ? -15.521 9.522 5.314 1.00 83.06 154 ASN A O 1
ATOM 1234 N N . PRO A 1 155 ? -16.874 11.101 6.166 1.00 87.25 155 PRO A N 1
ATOM 1235 C CA . PRO A 1 155 ? -17.109 10.374 7.400 1.00 87.25 155 PRO A CA 1
ATOM 1236 C C . PRO A 1 155 ? -17.828 9.047 7.120 1.00 87.25 155 PRO A C 1
ATOM 1238 O O . PRO A 1 155 ? -18.603 8.916 6.174 1.00 87.25 155 PRO A O 1
ATOM 1241 N N . ILE A 1 156 ? -17.589 8.045 7.959 1.00 89.06 156 ILE A N 1
ATOM 1242 C CA . ILE A 1 156 ? -18.175 6.710 7.803 1.00 89.06 156 ILE A CA 1
ATOM 1243 C C . ILE A 1 156 ? -19.280 6.524 8.840 1.00 89.06 156 ILE A C 1
ATOM 1245 O O . ILE A 1 156 ? -19.099 6.832 10.017 1.00 89.06 156 ILE A O 1
ATOM 1249 N N . TYR A 1 157 ? -20.433 5.984 8.443 1.00 90.19 157 TYR A N 1
ATOM 1250 C CA . TYR A 1 157 ? -21.453 5.623 9.428 1.00 90.19 157 TYR A CA 1
ATOM 1251 C C . TYR A 1 157 ? -20.929 4.544 10.377 1.00 90.19 157 TYR A C 1
ATOM 1253 O O . TYR A 1 157 ? -20.463 3.493 9.930 1.00 90.19 157 TYR A O 1
ATOM 1261 N N . GLU A 1 158 ? -21.090 4.749 11.686 1.00 87.75 158 GLU A N 1
ATOM 1262 C CA . GLU A 1 158 ? -20.634 3.783 12.696 1.00 87.75 158 GLU A CA 1
ATOM 1263 C C . GLU A 1 158 ? -21.221 2.379 12.453 1.00 87.75 158 GLU A C 1
ATOM 1265 O O . GLU A 1 158 ? -20.522 1.370 12.558 1.00 87.75 158 GLU A O 1
ATOM 1270 N N . LYS A 1 159 ? -22.488 2.299 12.020 1.00 89.19 159 LYS A N 1
ATOM 1271 C CA . LYS A 1 159 ? -23.145 1.029 11.667 1.00 89.19 159 LYS A CA 1
ATOM 1272 C C . LYS A 1 159 ? -22.442 0.240 10.559 1.00 89.19 159 LYS A C 1
ATOM 1274 O O . LYS A 1 159 ? -22.533 -0.983 10.566 1.00 89.19 159 LYS A O 1
ATOM 1279 N N . SER A 1 160 ? -21.758 0.908 9.630 1.00 86.00 160 SER A N 1
ATOM 1280 C CA . SER A 1 160 ? -21.108 0.268 8.478 1.00 86.00 160 SER A CA 1
ATOM 1281 C C . SER A 1 160 ? -19.818 -0.450 8.869 1.00 86.00 160 SER A C 1
ATOM 1283 O O . SER A 1 160 ? -19.407 -1.392 8.196 1.00 86.00 160 SER A O 1
ATOM 1285 N N . ILE A 1 161 ? -19.191 -0.028 9.969 1.00 87.06 161 ILE A N 1
ATOM 1286 C CA . ILE A 1 161 ? -17.969 -0.644 10.501 1.00 87.06 161 ILE A CA 1
ATOM 1287 C C . ILE A 1 161 ? -18.231 -1.483 11.753 1.00 87.06 161 ILE A C 1
ATOM 1289 O O . ILE A 1 161 ? -17.340 -2.190 12.224 1.00 87.06 161 ILE A O 1
ATOM 1293 N N . LYS A 1 162 ? -19.449 -1.437 12.301 1.00 84.88 162 LYS A N 1
ATOM 1294 C CA . LYS A 1 162 ? -19.820 -2.184 13.500 1.00 84.88 162 LYS A CA 1
ATOM 1295 C C . LYS A 1 162 ? -19.673 -3.687 13.265 1.00 84.88 162 LYS A C 1
ATOM 1297 O O . LYS A 1 162 ? -20.319 -4.264 12.398 1.00 84.88 162 LYS A O 1
ATOM 1302 N N . GLY A 1 163 ? -18.830 -4.325 14.075 1.00 80.81 163 GLY A N 1
ATOM 1303 C CA . GLY A 1 163 ? -18.505 -5.749 13.953 1.00 80.81 163 GLY A CA 1
ATOM 1304 C C . GLY A 1 163 ? -17.318 -6.051 13.034 1.00 80.81 163 GLY A C 1
ATOM 1305 O O . GLY A 1 163 ? -16.806 -7.168 13.079 1.00 80.81 163 GLY A O 1
ATOM 1306 N N . ASN A 1 164 ? -16.824 -5.069 12.275 1.00 81.00 164 ASN A N 1
ATOM 1307 C CA . ASN A 1 164 ? -15.567 -5.197 11.549 1.00 81.00 164 ASN A CA 1
ATOM 1308 C C . ASN A 1 164 ? -14.393 -4.837 12.464 1.00 81.00 164 ASN A C 1
ATOM 1310 O O . ASN A 1 164 ? -14.494 -3.978 13.341 1.00 81.00 164 ASN A O 1
ATOM 1314 N N . SER A 1 165 ? -13.248 -5.485 12.247 1.00 82.19 165 SER A N 1
ATOM 1315 C CA . SER A 1 165 ? -12.037 -5.235 13.029 1.00 82.19 165 SER A CA 1
ATOM 1316 C C . SER A 1 165 ? -11.268 -3.993 12.565 1.00 82.19 165 SER A C 1
ATOM 1318 O O . SER A 1 165 ? -10.071 -4.075 12.311 1.00 82.19 165 SER A O 1
ATOM 1320 N N . VAL A 1 166 ? -11.946 -2.849 12.447 1.00 88.00 166 VAL A N 1
ATOM 1321 C CA . VAL A 1 166 ? -11.364 -1.599 11.938 1.00 88.00 166 VAL A CA 1
ATOM 1322 C C . VAL A 1 166 ? -11.352 -0.539 13.035 1.00 88.00 166 VAL A C 1
ATOM 1324 O O . VAL A 1 166 ? -12.282 -0.424 13.825 1.00 88.00 166 VAL A O 1
ATOM 1327 N N . SER A 1 167 ? -10.261 0.216 13.120 1.00 90.62 167 SER A N 1
ATOM 1328 C CA . SER A 1 167 ? -10.058 1.254 14.153 1.00 90.62 167 SER A CA 1
ATOM 1329 C C . SER A 1 167 ? -9.354 2.500 13.634 1.00 90.62 167 SER A C 1
ATOM 1331 O O . SER A 1 167 ? -9.542 3.582 14.181 1.00 90.62 167 SER A O 1
ATOM 1333 N N . HIS A 1 168 ? -8.546 2.335 12.594 1.00 92.69 168 HIS A N 1
ATOM 1334 C CA . HIS A 1 168 ? -7.794 3.389 11.939 1.00 92.69 168 HIS A CA 1
ATOM 1335 C C . HIS A 1 168 ? -8.033 3.274 10.435 1.00 92.69 168 HIS A C 1
ATOM 1337 O O . HIS A 1 168 ? -8.321 2.178 9.949 1.00 92.69 168 HIS A O 1
ATOM 1343 N N . CYS A 1 169 ? -7.884 4.385 9.732 1.00 93.38 169 CYS A N 1
ATOM 1344 C CA . CYS A 1 169 ? -7.745 4.454 8.284 1.00 93.38 169 CYS A CA 1
ATOM 1345 C C . CYS A 1 169 ? -6.411 5.136 7.949 1.00 93.38 169 CYS A C 1
ATOM 1347 O O . CYS A 1 169 ? -5.553 5.325 8.819 1.00 93.38 169 CYS A O 1
ATOM 1349 N N . THR A 1 170 ? -6.232 5.473 6.686 1.00 93.25 170 THR A N 1
ATOM 1350 C CA . THR A 1 170 ? -5.031 6.073 6.129 1.00 93.25 170 THR A CA 1
ATOM 1351 C C . THR A 1 170 ? -5.328 7.481 5.653 1.00 93.25 170 THR A C 1
ATOM 1353 O O . THR A 1 170 ? -6.370 7.754 5.063 1.00 93.25 170 THR A O 1
ATOM 1356 N N . GLU A 1 171 ? -4.367 8.371 5.855 1.00 92.56 171 GLU A N 1
ATOM 1357 C CA . GLU A 1 171 ? -4.365 9.697 5.261 1.00 92.56 171 GLU A CA 1
ATOM 1358 C C . GLU A 1 171 ? -2.996 10.057 4.678 1.00 92.56 171 GLU A C 1
ATOM 1360 O O . GLU A 1 171 ? -1.969 9.454 5.003 1.00 92.56 171 GLU A O 1
ATOM 1365 N N . LEU A 1 172 ? -2.996 11.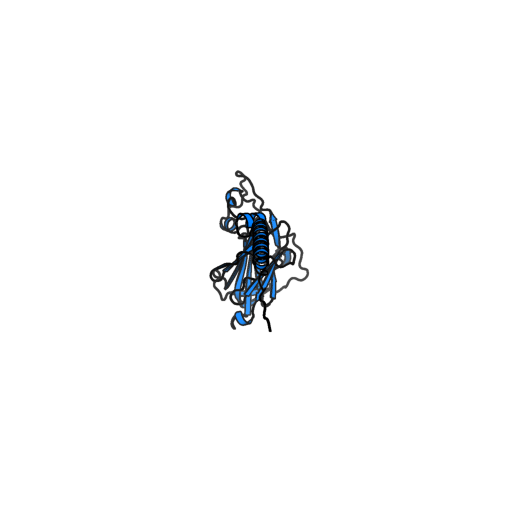069 3.813 1.00 91.94 172 LEU A N 1
ATOM 1366 C CA . LEU A 1 172 ? -1.785 11.679 3.279 1.00 91.94 172 LEU A CA 1
ATOM 1367 C C . LEU A 1 172 ? -1.412 12.894 4.124 1.00 91.94 172 LEU A C 1
ATOM 1369 O O . LEU A 1 172 ? -2.267 13.709 4.475 1.00 91.94 172 LEU A O 1
ATOM 1373 N N . THR A 1 173 ? -0.126 13.040 4.435 1.00 93.12 173 THR A N 1
ATOM 1374 C CA . THR A 1 173 ? 0.365 14.241 5.118 1.00 93.12 173 THR A CA 1
ATOM 1375 C C . THR A 1 173 ? 0.280 15.472 4.218 1.00 93.12 173 THR A C 1
ATOM 1377 O O . THR A 1 173 ? 0.054 15.384 3.012 1.00 93.12 173 THR A O 1
ATOM 1380 N N . ASN A 1 174 ? 0.567 16.644 4.791 1.00 91.25 174 ASN A N 1
ATOM 1381 C CA . ASN A 1 174 ? 0.733 17.859 3.999 1.00 91.25 174 ASN A CA 1
ATOM 1382 C C . ASN A 1 174 ? 1.772 17.653 2.880 1.00 91.25 174 ASN A C 1
ATOM 1384 O O . ASN A 1 174 ? 2.836 17.078 3.138 1.00 91.25 174 ASN A O 1
ATOM 1388 N N . PRO A 1 175 ? 1.487 18.132 1.657 1.00 90.44 175 PRO A N 1
ATOM 1389 C CA . PRO A 1 175 ? 2.372 17.940 0.524 1.00 90.44 175 PRO A CA 1
ATOM 1390 C C . PRO A 1 175 ? 3.647 18.769 0.661 1.00 90.44 175 PRO A C 1
ATOM 1392 O O . PRO A 1 175 ? 3.606 19.939 1.050 1.00 90.44 175 PRO A O 1
ATOM 1395 N N . TYR A 1 176 ? 4.767 18.195 0.236 1.00 90.75 176 TYR A N 1
ATOM 1396 C CA . TYR A 1 176 ? 6.032 18.897 0.059 1.00 90.75 176 TYR A CA 1
ATOM 1397 C C . TYR A 1 176 ? 6.482 18.817 -1.405 1.00 90.75 176 TYR A C 1
ATOM 1399 O O . TYR A 1 176 ? 6.194 17.854 -2.111 1.00 90.75 176 TYR A O 1
ATOM 1407 N N . VAL A 1 177 ? 7.132 19.872 -1.902 1.00 89.06 177 VAL A N 1
ATOM 1408 C CA . VAL A 1 177 ? 7.533 19.958 -3.315 1.00 89.06 177 VAL A CA 1
ATOM 1409 C C . VAL A 1 177 ? 8.849 19.218 -3.517 1.00 89.06 177 VAL A C 1
ATOM 1411 O O . VAL A 1 177 ? 9.828 19.505 -2.828 1.00 89.06 177 VAL A O 1
ATOM 1414 N N . ILE A 1 178 ? 8.888 18.318 -4.499 1.00 86.75 178 ILE A N 1
ATOM 1415 C CA . ILE A 1 178 ? 10.132 17.695 -4.950 1.00 86.75 178 ILE A CA 1
ATOM 1416 C C . ILE A 1 178 ? 10.855 18.710 -5.840 1.00 86.75 178 ILE A C 1
ATOM 1418 O O . ILE A 1 178 ? 10.311 19.149 -6.852 1.00 86.75 178 ILE A O 1
ATOM 1422 N N . ALA A 1 179 ? 12.064 19.119 -5.445 1.00 77.25 179 ALA A N 1
ATOM 1423 C CA . ALA A 1 179 ? 12.820 20.157 -6.153 1.00 77.25 179 ALA A CA 1
ATOM 1424 C C . ALA A 1 179 ? 13.242 19.721 -7.567 1.00 77.25 179 ALA A C 1
ATOM 1426 O O . ALA A 1 179 ? 13.204 20.521 -8.500 1.00 77.25 179 ALA A O 1
ATOM 1427 N N . GLU A 1 180 ? 13.599 18.448 -7.722 1.00 75.69 180 GLU A N 1
ATOM 1428 C CA . GLU A 1 180 ? 14.075 17.856 -8.972 1.00 75.69 180 GLU A CA 1
ATOM 1429 C C . GLU A 1 180 ? 13.280 16.579 -9.263 1.00 75.69 180 GLU A C 1
ATOM 1431 O O . GLU A 1 180 ? 13.762 15.471 -9.025 1.00 75.69 180 GLU A O 1
ATOM 1436 N N . PRO A 1 181 ? 12.021 16.697 -9.718 1.00 72.12 181 PRO A N 1
ATOM 1437 C CA . PRO A 1 181 ? 11.265 15.515 -10.085 1.00 72.12 181 PRO A CA 1
ATOM 1438 C C . PRO A 1 181 ? 11.922 14.829 -11.280 1.00 72.12 181 PRO A C 1
ATOM 1440 O O . PRO A 1 181 ? 12.390 15.496 -12.209 1.00 72.12 181 PRO A O 1
ATOM 1443 N N . SER A 1 182 ? 11.906 13.494 -11.295 1.00 66.81 182 SER A N 1
ATOM 1444 C CA . SER A 1 182 ? 12.239 12.757 -12.513 1.00 66.81 182 SER A CA 1
ATOM 1445 C C . SER A 1 182 ? 11.315 13.242 -13.630 1.00 66.81 182 SER A C 1
ATOM 1447 O O . SER A 1 182 ? 10.098 13.087 -13.567 1.00 66.81 182 SER A O 1
ATOM 1449 N N . SER A 1 183 ? 11.896 13.860 -14.655 1.00 57.38 183 SER A N 1
ATOM 1450 C CA . SER A 1 183 ? 11.169 14.405 -15.809 1.00 57.38 183 SER A CA 1
ATOM 1451 C C . SER A 1 183 ? 10.705 13.319 -16.788 1.00 57.38 183 SER A C 1
ATOM 1453 O O . SER A 1 183 ? 9.994 13.608 -17.754 1.00 57.38 183 SER A O 1
ATOM 1455 N N . TRP A 1 184 ? 11.081 12.065 -16.534 1.00 62.06 184 TRP A N 1
ATOM 1456 C CA . TRP A 1 184 ? 10.836 10.929 -17.409 1.00 62.06 184 TRP A CA 1
ATOM 1457 C C . TRP A 1 184 ? 9.950 9.898 -16.718 1.00 62.06 184 TRP A C 1
ATOM 1459 O O . TRP A 1 184 ? 10.246 9.441 -15.613 1.00 62.06 184 TRP A O 1
ATOM 1469 N N . GLY A 1 185 ? 8.874 9.532 -17.407 1.00 73.69 185 GLY A N 1
ATOM 1470 C CA . GLY A 1 185 ? 8.049 8.372 -17.117 1.00 73.69 185 GLY A CA 1
ATOM 1471 C C . GLY A 1 185 ? 8.324 7.260 -18.118 1.00 73.69 185 GLY A C 1
ATOM 1472 O O . GLY A 1 185 ? 8.783 7.489 -19.240 1.00 73.69 185 GLY A O 1
ATOM 1473 N N . TYR A 1 186 ? 8.002 6.038 -17.725 1.00 82.19 186 TYR A N 1
ATOM 1474 C CA . TYR A 1 186 ? 8.058 4.892 -18.619 1.00 82.19 186 TYR A CA 1
ATOM 1475 C C . TYR A 1 186 ? 6.634 4.466 -18.933 1.00 82.19 186 TYR A C 1
ATOM 1477 O O . TYR A 1 186 ? 5.839 4.244 -18.022 1.00 82.19 186 TYR A O 1
ATOM 1485 N N . LEU A 1 187 ? 6.317 4.355 -20.220 1.00 85.88 187 LEU A N 1
ATOM 1486 C CA . LEU A 1 187 ? 5.127 3.641 -20.640 1.00 85.88 187 LEU A CA 1
ATOM 1487 C C . LEU A 1 187 ? 5.462 2.155 -20.646 1.00 85.88 187 LEU A C 1
ATOM 1489 O O . LEU A 1 187 ? 6.404 1.711 -21.317 1.00 85.88 187 LEU A O 1
ATOM 1493 N N . THR A 1 188 ? 4.690 1.400 -19.884 1.00 90.62 188 THR A N 1
ATOM 1494 C CA . THR A 1 188 ? 4.872 -0.032 -19.723 1.00 90.62 188 THR A CA 1
ATOM 1495 C C . THR A 1 188 ? 3.669 -0.802 -20.230 1.00 90.62 188 THR A C 1
ATOM 1497 O O . THR A 1 188 ? 2.538 -0.314 -20.269 1.00 90.62 188 THR A O 1
ATOM 1500 N N . ARG A 1 189 ? 3.929 -2.050 -20.609 1.00 91.62 189 ARG A N 1
ATOM 1501 C CA . ARG A 1 189 ? 2.903 -3.030 -20.943 1.00 91.62 189 ARG A CA 1
ATOM 1502 C C . ARG A 1 189 ? 3.015 -4.204 -19.991 1.00 91.62 189 ARG A C 1
ATOM 1504 O O . ARG A 1 189 ? 4.022 -4.921 -19.996 1.00 91.62 189 ARG A O 1
ATOM 1511 N N . LYS A 1 190 ? 1.964 -4.396 -19.190 1.00 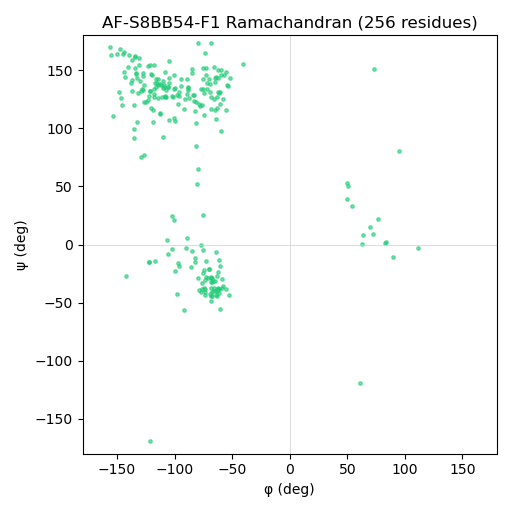93.25 190 LYS A N 1
ATOM 1512 C CA . LYS A 1 190 ? 1.854 -5.500 -18.233 1.00 93.25 190 LYS A CA 1
ATOM 1513 C C . LYS A 1 190 ? 1.903 -6.838 -18.987 1.00 93.25 190 LYS A C 1
ATOM 1515 O O . LYS A 1 190 ? 1.242 -7.022 -20.009 1.00 93.25 190 LYS A O 1
ATOM 1520 N N . ILE A 1 191 ? 2.744 -7.748 -18.505 1.00 93.69 191 ILE A N 1
ATOM 1521 C CA . ILE A 1 191 ? 2.854 -9.140 -18.968 1.00 93.69 191 ILE A CA 1
ATOM 1522 C C . ILE A 1 191 ? 1.720 -9.964 -18.358 1.00 93.69 191 ILE A C 1
ATOM 1524 O O . ILE A 1 191 ? 1.152 -10.833 -19.016 1.00 93.69 191 ILE A O 1
ATOM 1528 N N . ASP A 1 192 ? 1.413 -9.692 -17.092 1.00 93.19 192 ASP A N 1
ATOM 1529 C CA . ASP A 1 192 ? 0.325 -10.321 -16.356 1.00 93.19 192 ASP A CA 1
ATOM 1530 C C . ASP A 1 192 ? -1.011 -9.591 -16.634 1.00 93.19 192 ASP A C 1
ATOM 1532 O O . ASP A 1 192 ? -0.995 -8.384 -16.904 1.00 93.19 192 ASP A O 1
ATOM 1536 N N . PRO A 1 193 ? -2.171 -10.278 -16.576 1.00 94.31 193 PRO A N 1
ATOM 1537 C CA . PRO A 1 193 ? -3.477 -9.641 -16.754 1.00 94.31 193 PRO A CA 1
ATOM 1538 C C . PRO A 1 193 ? -3.726 -8.504 -15.752 1.00 94.31 193 PRO A C 1
ATOM 1540 O O . PRO A 1 193 ? -3.321 -8.577 -14.591 1.00 94.31 193 PRO A O 1
ATOM 1543 N N . TYR A 1 194 ? -4.436 -7.457 -16.180 1.00 89.94 194 TYR A N 1
ATOM 1544 C CA . TYR A 1 194 ? -4.705 -6.278 -15.344 1.00 89.94 194 TYR A CA 1
ATOM 1545 C C . TYR A 1 194 ? -5.451 -6.614 -14.046 1.00 89.94 194 TYR A C 1
ATOM 1547 O O . TYR A 1 194 ? -5.146 -6.046 -13.004 1.00 89.94 194 TYR A O 1
ATOM 1555 N N . ASP A 1 195 ? -6.386 -7.558 -14.101 1.00 92.38 195 ASP A N 1
ATOM 1556 C CA . ASP A 1 195 ? -7.188 -8.029 -12.968 1.00 92.38 195 ASP A CA 1
ATOM 1557 C C . ASP A 1 195 ? -6.473 -9.079 -12.101 1.00 92.38 195 ASP A C 1
ATOM 1559 O O . ASP A 1 195 ? -6.919 -9.381 -10.995 1.00 92.38 195 ASP A O 1
ATOM 1563 N N . THR A 1 1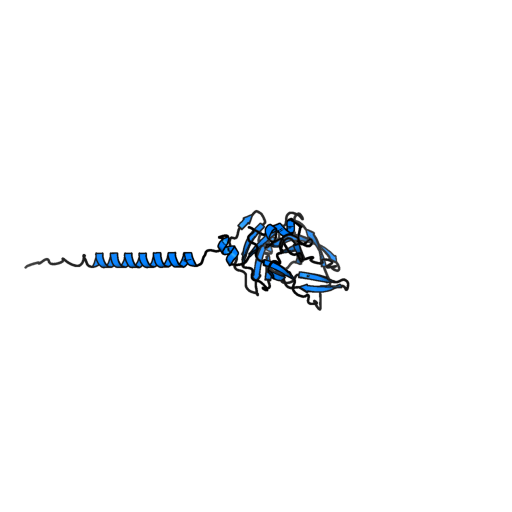96 ? -5.353 -9.620 -12.584 1.00 94.06 196 THR A N 1
ATOM 1564 C CA . THR A 1 196 ? -4.641 -10.737 -11.962 1.00 94.06 196 THR A CA 1
ATOM 1565 C C . THR A 1 196 ? -3.169 -10.365 -11.751 1.00 94.06 196 THR A C 1
ATOM 1567 O O . THR A 1 196 ? -2.305 -10.798 -12.522 1.00 94.06 196 THR A O 1
ATOM 1570 N N . PRO A 1 197 ? -2.854 -9.552 -10.722 1.00 95.56 197 PRO A N 1
ATOM 1571 C CA . PRO A 1 197 ? -1.478 -9.198 -10.388 1.00 95.56 197 PRO A CA 1
ATOM 1572 C C . PRO A 1 197 ? -0.611 -10.433 -10.157 1.00 95.56 197 PRO A C 1
ATOM 1574 O O . PRO A 1 197 ? -1.059 -11.474 -9.658 1.00 95.56 197 PRO A O 1
ATOM 1577 N N . TRP A 1 198 ? 0.671 -10.297 -10.493 1.00 94.56 198 TRP A N 1
ATOM 1578 C CA . TRP A 1 198 ? 1.645 -11.368 -10.336 1.00 94.56 198 TRP A CA 1
ATOM 1579 C C . TRP A 1 198 ? 1.795 -11.788 -8.871 1.00 94.56 198 TRP A C 1
ATOM 1581 O O . TRP A 1 198 ? 1.848 -12.995 -8.579 1.00 94.56 198 TRP A O 1
ATOM 1591 N N . VAL A 1 199 ? 1.823 -10.778 -7.990 1.00 95.50 199 VAL A N 1
ATOM 1592 C CA . VAL A 1 199 ? 1.843 -10.878 -6.527 1.00 95.50 199 VAL A CA 1
ATOM 1593 C C . VAL A 1 199 ? 1.003 -9.746 -5.922 1.00 95.50 199 VAL A C 1
ATOM 1595 O O . VAL A 1 199 ? 0.972 -8.630 -6.443 1.00 95.50 199 VAL A O 1
ATOM 1598 N N . THR A 1 200 ? 0.313 -10.022 -4.819 1.00 97.31 200 THR A N 1
ATOM 1599 C CA . THR A 1 200 ? -0.374 -9.015 -4.000 1.00 97.31 200 THR A CA 1
ATOM 1600 C C . THR A 1 200 ? -0.036 -9.213 -2.533 1.00 97.31 200 THR A C 1
ATOM 1602 O O . THR A 1 200 ? -0.173 -10.318 -2.013 1.00 97.31 200 THR A O 1
ATOM 1605 N N . PHE A 1 201 ? 0.355 -8.141 -1.857 1.00 97.50 201 PHE A N 1
ATOM 1606 C CA . PHE A 1 201 ? 0.545 -8.115 -0.411 1.00 97.50 201 PHE A CA 1
ATOM 1607 C C . PHE A 1 201 ? -0.574 -7.299 0.217 1.00 97.50 201 PHE A C 1
ATOM 1609 O O . PHE A 1 201 ? -0.825 -6.179 -0.218 1.00 97.50 201 PHE A O 1
ATOM 1616 N N . ILE A 1 202 ? -1.256 -7.868 1.207 1.00 97.50 202 ILE A N 1
ATOM 1617 C CA . ILE A 1 202 ? -2.348 -7.224 1.932 1.00 97.50 202 ILE A CA 1
ATOM 1618 C C . ILE A 1 202 ? -1.981 -7.165 3.409 1.00 97.50 202 ILE A C 1
ATOM 1620 O O . ILE A 1 202 ? -1.881 -8.196 4.073 1.00 97.50 202 ILE A O 1
ATOM 1624 N N . PHE A 1 203 ? -1.860 -5.951 3.931 1.00 97.12 203 PHE A N 1
ATOM 1625 C CA . PHE A 1 203 ? -1.624 -5.687 5.343 1.00 97.12 203 PHE A CA 1
ATOM 1626 C C . PHE A 1 203 ? -2.931 -5.198 5.962 1.00 97.12 203 PHE A C 1
ATOM 1628 O O . PHE A 1 203 ? -3.383 -4.082 5.707 1.00 97.12 203 PHE A O 1
ATOM 1635 N N . ARG A 1 204 ? -3.568 -6.049 6.766 1.00 96.56 204 ARG A N 1
ATOM 1636 C CA . ARG A 1 204 ? -4.753 -5.699 7.551 1.00 96.56 204 ARG A CA 1
ATOM 1637 C C . ARG A 1 204 ? -4.306 -5.007 8.828 1.00 96.56 204 ARG A C 1
ATOM 1639 O O . ARG A 1 204 ? -3.651 -5.625 9.666 1.00 96.56 204 ARG A O 1
ATOM 1646 N N . HIS A 1 205 ? -4.652 -3.741 8.994 1.00 95.88 205 HIS A N 1
ATOM 1647 C CA . HIS A 1 205 ? -4.193 -2.952 10.126 1.00 95.88 205 HIS A CA 1
ATOM 1648 C C . HIS A 1 205 ? -5.330 -2.595 11.078 1.00 95.88 205 HIS A C 1
ATOM 1650 O O . HIS A 1 205 ? -6.435 -2.229 10.680 1.00 95.88 205 HIS A O 1
ATOM 1656 N N . ALA A 1 206 ? -5.052 -2.716 12.372 1.00 95.19 206 ALA A N 1
ATOM 1657 C CA . ALA A 1 206 ? -5.956 -2.275 13.422 1.00 95.19 206 ALA A CA 1
ATOM 1658 C C . ALA A 1 206 ? -5.186 -1.979 14.712 1.00 95.19 206 ALA A C 1
ATOM 1660 O O . ALA A 1 206 ? -4.007 -2.308 14.861 1.00 95.19 206 ALA A O 1
ATOM 1661 N N . SER A 1 207 ? -5.871 -1.381 15.683 1.00 95.12 207 SER A N 1
ATOM 1662 C CA . SER A 1 207 ? -5.324 -1.154 17.008 1.00 95.12 207 SER A CA 1
ATOM 1663 C C . SER A 1 207 ? -5.006 -2.486 17.683 1.00 95.12 207 SER A C 1
ATOM 1665 O O . SER A 1 207 ? -5.678 -3.503 17.485 1.00 95.12 207 SER A O 1
ATOM 1667 N N . LYS A 1 208 ? -3.994 -2.470 18.551 1.00 94.62 208 LYS A N 1
ATOM 1668 C CA . LYS A 1 208 ? -3.588 -3.651 19.320 1.00 94.62 208 LYS A CA 1
ATOM 1669 C C . LYS A 1 208 ? -4.761 -4.279 20.083 1.00 94.62 208 LYS A C 1
ATOM 1671 O O . LYS A 1 208 ? -4.908 -5.495 20.063 1.00 94.62 208 LYS A O 1
ATOM 1676 N N . ALA A 1 209 ? -5.592 -3.456 20.725 1.00 92.75 209 ALA A N 1
ATOM 1677 C CA . ALA A 1 209 ? -6.741 -3.923 21.499 1.00 92.75 209 ALA A CA 1
ATOM 1678 C C . ALA A 1 209 ? -7.754 -4.682 20.628 1.00 92.75 209 ALA A C 1
ATOM 1680 O O . ALA A 1 209 ? -8.291 -5.702 21.050 1.00 92.75 209 ALA A O 1
ATOM 1681 N N . LEU A 1 210 ? -7.969 -4.215 19.397 1.00 92.38 210 LEU A N 1
ATOM 1682 C CA . LEU A 1 210 ? -8.914 -4.816 18.460 1.00 92.38 210 LEU A CA 1
ATOM 1683 C C . LEU A 1 210 ? -8.377 -6.125 17.865 1.00 92.38 210 LEU A C 1
ATOM 1685 O O . LEU A 1 210 ? -9.108 -7.102 17.730 1.00 92.38 210 LEU A O 1
ATOM 1689 N N . LEU A 1 211 ? -7.072 -6.192 17.589 1.00 92.88 211 LEU A N 1
ATOM 1690 C CA . LEU A 1 211 ? -6.433 -7.447 17.186 1.00 92.88 211 LEU A CA 1
ATOM 1691 C C . LEU A 1 211 ? -6.406 -8.482 18.327 1.00 92.88 211 LEU A C 1
ATOM 1693 O O . LEU A 1 211 ? -6.498 -9.680 18.066 1.00 92.88 211 LEU A O 1
ATOM 1697 N N . GLN A 1 212 ? -6.296 -8.045 19.586 1.00 92.81 212 GLN A N 1
ATOM 1698 C CA . GLN A 1 212 ? -6.405 -8.920 20.761 1.00 92.81 212 GLN A CA 1
ATOM 1699 C C . GLN A 1 212 ? -7.826 -9.456 20.945 1.00 92.81 212 GLN A C 1
ATOM 1701 O O . GLN A 1 212 ? -8.004 -10.663 21.101 1.00 92.81 212 GLN A O 1
ATOM 1706 N N . SER A 1 213 ? -8.844 -8.591 20.885 1.00 90.12 213 SER A N 1
ATOM 1707 C CA . SER A 1 213 ? -10.242 -9.022 21.015 1.00 90.12 213 SER A CA 1
ATOM 1708 C C . SER A 1 213 ? -10.682 -9.933 19.865 1.00 90.12 213 SER A C 1
ATOM 1710 O O . SER A 1 213 ? -11.470 -10.848 20.085 1.00 90.12 213 SER A O 1
ATOM 1712 N N . GLY A 1 214 ? -10.125 -9.737 18.666 1.00 88.69 214 GLY A N 1
ATOM 1713 C CA . GLY A 1 214 ? -10.313 -10.617 17.511 1.00 88.69 214 GLY A CA 1
ATOM 1714 C C . GLY A 1 214 ? -9.507 -11.923 17.549 1.00 88.69 214 GLY A C 1
ATOM 1715 O O . GLY A 1 214 ? -9.592 -12.703 16.605 1.00 88.69 214 GLY A O 1
ATOM 1716 N N . GLY A 1 215 ? -8.702 -12.171 18.591 1.00 89.25 215 GLY A N 1
ATOM 1717 C CA . GLY A 1 215 ? -7.901 -13.394 18.737 1.00 89.25 215 GLY A CA 1
ATOM 1718 C C . GLY A 1 215 ? -6.688 -13.498 17.802 1.00 89.25 215 GLY A C 1
ATOM 1719 O O . GLY A 1 215 ? -6.046 -14.546 17.749 1.00 89.25 215 GLY A O 1
ATOM 1720 N N . ILE A 1 216 ? -6.346 -12.425 17.082 1.00 89.94 216 ILE A N 1
ATOM 1721 C CA . ILE A 1 216 ? -5.147 -12.349 16.233 1.00 89.94 216 ILE A CA 1
ATOM 1722 C C . ILE A 1 216 ? -3.892 -12.216 17.103 1.00 89.94 216 ILE A C 1
ATOM 1724 O O . ILE A 1 216 ? -2.868 -12.849 16.845 1.00 89.94 216 ILE A O 1
ATOM 1728 N N . LEU A 1 217 ? -3.977 -11.415 18.167 1.00 88.94 217 LEU A N 1
ATOM 1729 C CA . LEU A 1 217 ? -2.933 -11.293 19.181 1.00 88.94 217 LEU A CA 1
ATOM 1730 C C . LEU A 1 217 ? -3.299 -12.110 20.417 1.00 88.94 217 LEU A C 1
ATOM 1732 O O . LEU A 1 217 ? -4.402 -11.990 20.942 1.00 88.94 217 LEU A O 1
ATOM 1736 N N . ARG A 1 218 ? -2.343 -12.882 20.942 1.00 82.19 218 ARG A N 1
ATOM 1737 C CA . ARG A 1 218 ? -2.512 -13.546 22.241 1.00 82.19 218 ARG A CA 1
ATOM 1738 C C . ARG A 1 218 ? -2.501 -12.510 23.366 1.00 82.19 218 ARG A C 1
ATOM 1740 O O . ARG A 1 218 ? -1.679 -11.588 23.365 1.00 82.19 218 ARG A O 1
ATOM 1747 N N . ASN A 1 219 ? -3.388 -12.676 24.341 1.00 64.50 219 ASN A N 1
ATOM 1748 C CA . ASN A 1 219 ? -3.378 -11.861 25.548 1.00 64.50 219 ASN A CA 1
ATOM 1749 C C . ASN A 1 219 ? -2.150 -12.223 26.387 1.00 64.50 219 ASN A C 1
ATOM 1751 O O . ASN A 1 219 ? -1.883 -13.391 26.651 1.00 64.50 219 ASN A O 1
ATOM 1755 N N . SER A 1 220 ? -1.401 -11.217 26.841 1.00 56.66 220 SER A N 1
ATOM 1756 C CA . SER A 1 220 ? -0.205 -11.424 27.669 1.00 56.66 220 SER A CA 1
ATOM 1757 C C . SER A 1 220 ? -0.501 -12.145 28.992 1.00 56.66 220 SER A C 1
ATOM 1759 O O . SER A 1 220 ? 0.413 -12.717 29.581 1.00 56.66 220 SER A O 1
ATOM 1761 N N . VAL A 1 221 ? -1.766 -12.162 29.426 1.00 55.53 221 VAL A N 1
ATOM 1762 C CA . VAL A 1 221 ? -2.240 -12.809 30.659 1.00 55.53 221 VAL A CA 1
ATOM 1763 C C . VAL A 1 221 ? -2.164 -14.343 30.587 1.00 55.53 221 VAL A C 1
ATOM 1765 O O . VAL A 1 221 ? -1.913 -14.977 31.609 1.00 55.53 221 VAL A O 1
ATOM 1768 N N . ASP A 1 222 ? -2.283 -14.947 29.399 1.00 50.16 222 ASP A N 1
ATOM 1769 C CA . ASP A 1 222 ? -2.211 -16.413 29.252 1.00 50.16 222 ASP A CA 1
ATOM 1770 C C . ASP A 1 222 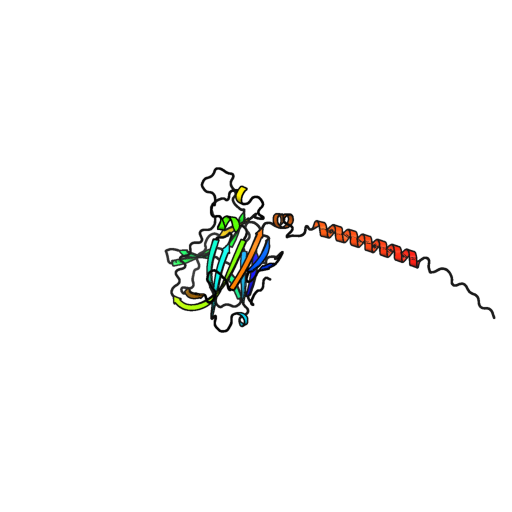? -0.783 -16.945 29.430 1.00 50.16 222 ASP A C 1
ATOM 1772 O O . ASP A 1 222 ? -0.573 -18.067 29.889 1.00 50.16 222 ASP A O 1
ATOM 1776 N N . THR A 1 223 ? 0.218 -16.117 29.125 1.00 44.94 223 THR A N 1
ATOM 1777 C CA . THR A 1 223 ? 1.626 -16.481 29.320 1.00 44.94 223 THR A CA 1
ATOM 1778 C C . THR A 1 223 ? 1.958 -16.609 30.804 1.00 44.94 223 THR A C 1
ATOM 1780 O O . THR A 1 223 ? 2.567 -17.602 31.186 1.00 44.94 223 THR A O 1
ATOM 1783 N N . ALA A 1 224 ? 1.495 -15.665 31.637 1.00 46.03 224 ALA A N 1
ATOM 1784 C CA . ALA A 1 224 ? 1.807 -15.618 33.067 1.00 46.03 224 ALA A CA 1
ATOM 1785 C C . ALA A 1 224 ? 1.273 -16.841 33.832 1.00 46.03 224 ALA A C 1
ATOM 1787 O O . ALA A 1 224 ? 2.03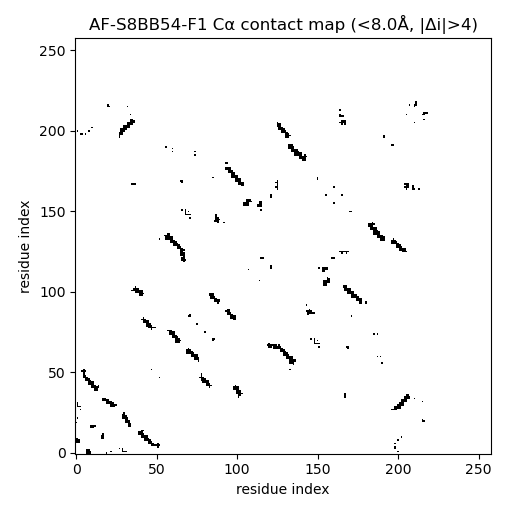6 -17.465 34.569 1.00 46.03 224 ALA A O 1
ATOM 1788 N N . LYS A 1 225 ? 0.020 -17.251 33.573 1.00 48.34 225 LYS A N 1
ATOM 1789 C CA . LYS A 1 225 ? -0.569 -18.455 34.185 1.00 48.34 225 LYS A CA 1
ATOM 1790 C C . LYS A 1 225 ? 0.154 -19.740 33.782 1.00 48.34 225 LYS A C 1
ATOM 1792 O O . LYS A 1 225 ? 0.364 -20.599 34.626 1.00 48.34 225 LYS A O 1
ATOM 1797 N N . SER A 1 226 ? 0.592 -19.858 32.524 1.00 50.41 226 SER A N 1
ATOM 1798 C CA . SER A 1 226 ? 1.310 -21.061 32.072 1.00 50.41 226 SER A CA 1
ATOM 1799 C C . SER A 1 226 ? 2.701 -21.201 32.701 1.00 50.41 226 SER A C 1
ATOM 1801 O O . SER A 1 226 ? 3.156 -22.318 32.935 1.00 50.41 226 SER A O 1
ATOM 1803 N N . THR A 1 227 ? 3.372 -20.081 32.996 1.00 51.47 227 THR A N 1
ATOM 1804 C CA . THR A 1 227 ? 4.670 -20.081 33.683 1.00 51.47 227 THR A CA 1
ATOM 1805 C C . THR A 1 227 ? 4.535 -20.322 35.178 1.00 51.47 227 THR A C 1
ATOM 1807 O O . THR A 1 227 ? 5.323 -21.096 35.704 1.00 51.47 227 THR A O 1
ATOM 1810 N N . GLU A 1 228 ? 3.544 -19.736 35.858 1.00 53.34 228 GLU A N 1
ATOM 1811 C CA . GLU A 1 228 ? 3.304 -20.027 37.281 1.00 53.34 228 GLU A CA 1
ATOM 1812 C C . GLU A 1 228 ? 2.912 -21.497 37.489 1.00 53.34 228 GLU A C 1
ATOM 1814 O O . GLU A 1 228 ? 3.501 -22.165 38.331 1.00 53.34 228 GLU A O 1
ATOM 1819 N N . GLU A 1 229 ? 2.034 -22.059 36.648 1.00 53.53 229 GLU A N 1
ATOM 1820 C CA . GLU A 1 229 ? 1.655 -23.480 36.727 1.00 53.53 229 GLU A CA 1
ATOM 1821 C C . GLU A 1 229 ? 2.803 -24.443 36.359 1.00 53.53 229 GLU A C 1
ATOM 1823 O O . GLU A 1 229 ? 2.853 -25.570 36.862 1.00 53.53 229 GLU A O 1
ATOM 1828 N N . MET A 1 230 ? 3.740 -24.036 35.490 1.00 52.09 230 MET A N 1
ATOM 1829 C CA . MET A 1 230 ? 4.941 -24.831 35.192 1.00 52.09 230 MET A CA 1
ATOM 1830 C C . MET A 1 230 ? 5.994 -24.758 36.298 1.00 52.09 230 MET A C 1
ATOM 1832 O O . MET A 1 230 ? 6.629 -25.778 36.568 1.00 52.09 230 MET A O 1
ATOM 1836 N N . VAL A 1 231 ? 6.180 -23.593 36.925 1.00 57.50 231 VAL A N 1
ATOM 1837 C CA . VAL A 1 231 ? 7.118 -23.412 38.044 1.00 57.50 231 VAL A CA 1
ATOM 1838 C C . VAL A 1 231 ? 6.622 -24.177 39.275 1.00 57.50 231 VAL A C 1
ATOM 1840 O O . VAL A 1 231 ? 7.388 -24.965 39.824 1.00 57.50 231 VAL A O 1
ATOM 1843 N N . ASP A 1 232 ? 5.327 -24.101 39.605 1.00 57.56 232 ASP A N 1
ATOM 1844 C CA . ASP A 1 232 ? 4.733 -24.885 40.703 1.00 57.56 232 ASP A CA 1
ATOM 1845 C C . ASP A 1 232 ? 4.850 -26.403 40.467 1.00 57.56 232 ASP A C 1
ATOM 1847 O O . ASP A 1 232 ? 5.131 -27.178 41.387 1.00 57.56 232 ASP A O 1
ATOM 1851 N N . ARG A 1 233 ? 4.689 -26.866 39.217 1.00 56.97 233 ARG A N 1
ATOM 1852 C CA . ARG A 1 233 ? 4.893 -28.286 38.884 1.00 56.97 233 ARG A CA 1
ATOM 1853 C C . ARG A 1 233 ? 6.346 -28.720 39.034 1.00 56.97 233 ARG A C 1
ATOM 1855 O O . ARG A 1 233 ? 6.580 -29.833 39.507 1.00 56.97 233 ARG A O 1
ATOM 1862 N N . PHE A 1 234 ? 7.300 -27.884 38.631 1.00 55.94 234 PHE A N 1
ATOM 1863 C CA . PHE A 1 234 ? 8.723 -28.202 38.743 1.00 55.94 234 PHE A CA 1
ATOM 1864 C C . PHE A 1 234 ? 9.184 -28.263 40.201 1.00 55.94 234 PHE A C 1
ATOM 1866 O O . PHE A 1 234 ? 9.893 -29.204 40.562 1.00 55.94 234 PHE A O 1
ATOM 1873 N N . ASP A 1 235 ? 8.711 -27.345 41.045 1.00 63.69 235 ASP A N 1
ATOM 1874 C CA . ASP A 1 235 ? 9.028 -27.345 42.475 1.00 63.69 235 ASP A CA 1
ATOM 1875 C C . ASP A 1 235 ? 8.382 -28.537 43.200 1.00 63.69 235 ASP A C 1
ATOM 1877 O O . ASP A 1 235 ? 9.036 -29.188 44.020 1.00 63.69 235 ASP A O 1
ATOM 1881 N N . SER A 1 236 ? 7.153 -28.927 42.830 1.00 59.28 236 SER A N 1
ATOM 1882 C CA . SER A 1 236 ? 6.510 -30.125 43.398 1.00 59.28 236 SER A CA 1
ATOM 1883 C C . SER A 1 236 ? 7.264 -31.425 43.072 1.00 59.28 236 SER A C 1
ATOM 1885 O O . SER A 1 236 ? 7.444 -32.273 43.946 1.00 59.28 236 SER A O 1
ATOM 1887 N N . LEU A 1 237 ? 7.779 -31.563 41.843 1.00 61.78 237 LEU A N 1
ATOM 1888 C CA . LEU A 1 237 ? 8.535 -32.741 41.402 1.00 61.78 237 LEU A CA 1
ATOM 1889 C C . LEU A 1 237 ? 9.947 -32.788 42.002 1.00 61.78 237 LEU A C 1
ATOM 1891 O O . LEU A 1 237 ? 10.484 -33.876 42.224 1.00 61.78 237 LEU A O 1
ATOM 1895 N N . ALA A 1 238 ? 10.552 -31.628 42.267 1.00 63.03 238 ALA A N 1
ATOM 1896 C CA . ALA A 1 238 ? 11.834 -31.535 42.958 1.00 63.03 238 ALA A CA 1
ATOM 1897 C C . ALA A 1 238 ? 11.707 -31.942 44.436 1.00 63.03 238 ALA A C 1
ATOM 1899 O O . ALA A 1 238 ? 12.531 -32.719 44.925 1.00 63.03 238 ALA A O 1
ATOM 1900 N N . LEU A 1 239 ? 10.641 -31.507 45.122 1.00 59.59 239 LEU A N 1
ATOM 1901 C CA . LEU A 1 239 ? 10.343 -31.936 46.493 1.00 59.59 239 LEU A CA 1
ATOM 1902 C C . LEU A 1 239 ? 10.037 -33.440 46.588 1.00 59.59 239 LEU A C 1
ATOM 1904 O O . LEU A 1 239 ? 10.515 -34.103 47.508 1.00 59.59 239 LEU A O 1
ATOM 1908 N N . GLU A 1 240 ? 9.299 -34.007 45.629 1.00 63.41 240 GLU A N 1
ATOM 1909 C CA . GLU A 1 240 ? 8.986 -35.445 45.613 1.00 63.41 240 GLU A CA 1
ATOM 1910 C C . GLU A 1 240 ? 10.223 -36.333 45.385 1.00 63.41 240 GLU A C 1
ATOM 1912 O O . GLU A 1 240 ? 10.283 -37.457 45.890 1.00 63.41 240 GLU A O 1
ATOM 1917 N N . ARG A 1 241 ? 11.225 -35.848 44.637 1.00 61.78 241 ARG A N 1
ATOM 1918 C CA . ARG A 1 241 ? 12.506 -36.554 44.452 1.00 61.78 241 ARG A CA 1
ATOM 1919 C C . ARG A 1 241 ? 13.383 -36.492 45.697 1.00 61.78 241 ARG A C 1
ATOM 1921 O O . ARG A 1 241 ? 13.903 -37.528 46.099 1.00 61.78 241 ARG A O 1
ATOM 1928 N N . ALA A 1 242 ? 13.472 -35.329 46.342 1.00 63.66 242 ALA A N 1
ATOM 1929 C CA . ALA A 1 242 ? 14.244 -35.170 47.574 1.00 63.66 242 ALA A CA 1
ATOM 1930 C C . ALA A 1 242 ? 13.705 -36.050 48.720 1.00 63.66 242 ALA A C 1
ATOM 1932 O O . ALA A 1 242 ? 14.486 -36.636 49.465 1.00 63.66 242 ALA A O 1
ATOM 1933 N N . ALA A 1 243 ? 12.380 -36.210 48.819 1.00 63.09 243 ALA A N 1
ATOM 1934 C CA . ALA A 1 243 ? 11.755 -37.079 49.819 1.00 63.09 243 ALA A CA 1
ATOM 1935 C C . ALA A 1 243 ? 11.967 -38.584 49.551 1.00 63.09 243 ALA A C 1
ATOM 1937 O O . ALA A 1 243 ? 12.005 -39.375 50.488 1.00 63.09 243 ALA A O 1
ATOM 1938 N N . LYS A 1 244 ? 12.118 -38.999 48.284 1.00 60.50 244 LYS A N 1
ATOM 1939 C CA . LYS A 1 244 ? 12.392 -40.405 47.930 1.00 60.50 244 LYS A CA 1
ATOM 1940 C C . LYS A 1 244 ? 13.855 -40.801 48.108 1.00 60.50 244 LYS A C 1
ATOM 1942 O O . LYS A 1 244 ? 14.125 -41.969 48.366 1.00 60.50 244 LYS A O 1
ATOM 1947 N N . GLU A 1 245 ? 14.787 -39.861 47.976 1.00 59.66 245 GLU A N 1
ATOM 1948 C CA . GLU A 1 245 ? 16.214 -40.133 48.184 1.00 59.66 245 GLU A CA 1
ATOM 1949 C C . GLU A 1 245 ? 16.567 -40.234 49.680 1.00 59.66 245 GLU A C 1
ATOM 1951 O O . GLU A 1 245 ? 17.373 -41.090 50.046 1.00 59.66 245 GLU A O 1
ATOM 1956 N N . SER A 1 246 ? 15.891 -39.484 50.565 1.00 57.22 246 SER A N 1
ATOM 1957 C CA . SER A 1 246 ? 16.143 -39.543 52.017 1.00 57.22 246 SER A CA 1
ATOM 1958 C C . SER A 1 246 ? 15.697 -40.841 52.704 1.00 57.22 246 SER A C 1
ATOM 1960 O O . SER A 1 246 ? 16.212 -41.161 53.770 1.00 57.22 246 SER A O 1
ATOM 1962 N N . ASP A 1 247 ? 14.777 -41.603 52.106 1.00 55.69 247 ASP A N 1
ATOM 1963 C CA . ASP A 1 247 ? 14.331 -42.906 52.634 1.00 55.69 247 ASP A CA 1
ATOM 1964 C C . ASP A 1 247 ? 15.239 -44.078 52.205 1.00 55.69 247 ASP A C 1
ATOM 1966 O O . ASP A 1 247 ? 15.059 -45.204 52.669 1.00 55.69 247 ASP A O 1
ATOM 1970 N N . SER A 1 248 ? 16.231 -43.839 51.335 1.00 56.00 248 SER A N 1
ATOM 1971 C CA . SER A 1 248 ? 17.073 -44.899 50.755 1.00 56.00 248 SER A CA 1
ATOM 1972 C C . SER A 1 248 ? 18.475 -45.047 51.371 1.00 56.00 248 SER A C 1
ATOM 1974 O O . SER A 1 248 ? 19.182 -45.993 51.034 1.00 56.00 248 SER A O 1
ATOM 1976 N N . GLU A 1 249 ? 18.867 -44.180 52.314 1.00 53.31 249 GLU A N 1
ATOM 1977 C CA . GLU A 1 249 ? 20.197 -44.199 52.961 1.00 53.31 249 GLU A CA 1
ATOM 1978 C C . GLU A 1 249 ? 20.224 -44.811 54.379 1.00 53.31 249 GLU A C 1
ATOM 1980 O O . GLU A 1 249 ? 21.128 -44.540 55.169 1.00 53.31 249 GLU A O 1
ATOM 1985 N N . SER A 1 250 ? 19.282 -45.691 54.727 1.00 56.47 250 SER A N 1
ATOM 1986 C CA . SER A 1 250 ? 19.418 -46.527 55.930 1.00 56.47 250 SER A CA 1
ATOM 1987 C C . SER A 1 250 ? 19.461 -48.005 55.549 1.00 56.47 250 SER A C 1
ATOM 1989 O O . SER A 1 250 ? 18.647 -48.453 54.751 1.00 56.47 250 SER A O 1
ATOM 1991 N N . PHE A 1 251 ? 20.411 -48.736 56.144 1.00 52.41 251 PHE A N 1
ATOM 1992 C CA . PHE A 1 251 ? 20.808 -50.138 55.915 1.00 52.41 251 PHE A CA 1
ATOM 1993 C C . PHE A 1 251 ? 21.976 -50.386 54.950 1.00 52.41 251 PHE A C 1
ATOM 1995 O O . PHE A 1 251 ? 21.802 -50.895 53.849 1.00 52.41 251 PHE A O 1
ATOM 2002 N N . VAL A 1 252 ? 23.197 -50.210 55.471 1.00 50.06 252 VAL A N 1
ATOM 2003 C CA . VAL A 1 252 ? 24.236 -51.246 55.338 1.00 50.06 252 VAL A CA 1
ATOM 2004 C C . VAL A 1 252 ? 24.929 -51.410 56.694 1.00 50.06 252 VAL A C 1
ATOM 2006 O O . VAL A 1 252 ? 25.894 -50.722 57.009 1.00 50.06 252 VAL A O 1
ATOM 2009 N N . GLU A 1 253 ? 24.414 -52.329 57.502 1.00 53.62 253 GLU A N 1
ATOM 2010 C CA . GLU A 1 253 ? 25.120 -52.932 58.632 1.00 53.62 253 GLU A CA 1
ATOM 2011 C C . GLU A 1 253 ? 25.183 -54.429 58.324 1.00 53.62 253 GLU A C 1
ATOM 2013 O O . GLU A 1 253 ? 24.153 -55.093 58.377 1.00 53.62 253 GLU A O 1
ATOM 2018 N N . VAL A 1 254 ? 26.350 -54.950 57.925 1.00 48.06 254 VAL A N 1
ATOM 2019 C CA . VAL A 1 254 ? 26.640 -56.390 58.015 1.00 48.06 254 VAL A CA 1
ATOM 2020 C C . VAL A 1 254 ? 28.125 -56.595 58.319 1.00 48.06 254 VAL A C 1
ATOM 2022 O O . VAL A 1 254 ? 29.007 -56.167 57.574 1.00 48.06 254 VAL A O 1
ATOM 2025 N N . GLU A 1 255 ? 28.326 -57.250 59.457 1.00 53.03 255 GLU A N 1
ATOM 2026 C CA . GLU A 1 255 ? 29.512 -57.918 59.988 1.00 53.03 255 GLU A CA 1
ATOM 2027 C C . GLU A 1 255 ? 30.317 -58.710 58.949 1.00 53.03 255 GLU A C 1
ATOM 2029 O O . GLU A 1 255 ? 29.756 -59.244 57.999 1.00 53.03 255 GLU A O 1
ATOM 2034 N N . LEU A 1 256 ? 31.613 -58.912 59.212 1.00 51.00 256 LEU A N 1
ATOM 2035 C CA . LEU A 1 256 ? 32.294 -60.160 58.851 1.00 51.00 256 LEU A CA 1
ATOM 2036 C C . LEU A 1 256 ? 33.489 -60.396 59.789 1.00 51.00 256 LEU A C 1
ATOM 2038 O O . LEU A 1 256 ? 34.485 -59.673 59.761 1.00 51.00 256 LEU A O 1
ATOM 2042 N N . GLU A 1 257 ? 33.333 -61.414 60.636 1.00 58.47 257 GLU A N 1
ATOM 2043 C CA . GLU A 1 257 ? 34.360 -62.043 61.467 1.00 58.47 257 GLU A CA 1
ATOM 2044 C C . GLU A 1 257 ? 35.451 -62.716 60.614 1.00 58.47 257 GLU A C 1
ATOM 2046 O O . GLU A 1 257 ? 35.132 -63.350 59.607 1.00 58.47 257 GLU A O 1
ATOM 2051 N N . HIS A 1 258 ? 36.707 -62.666 61.079 1.00 55.41 258 HIS A N 1
ATOM 2052 C CA . HIS A 1 258 ? 37.576 -63.828 61.359 1.00 55.41 258 HIS A CA 1
ATOM 2053 C C . HIS A 1 258 ? 38.878 -63.387 62.041 1.00 55.41 258 HIS A C 1
ATOM 2055 O O . HIS A 1 258 ? 39.518 -62.429 61.551 1.00 55.41 258 HIS A O 1
#

Sequence (258 aa):
MPEYKGISCDLYVQESKAKEYSVAHHGSTCVEYVISQEDQLFSFKVNVNPTALGGNSSRLDLELWADGQQLDSFTFTETDYLVDDAQIQDYTGRVKAMKLRFTKINTIEEDLIEAESDQDILRKLGTLEVKIWRAHQDVIQTASLAYQPNLVQNPIYEKSIKGNSVSHCTELTNPYVIAEPSSWGYLTRKIDPYDTPWVTFIFRHASKALLQSGGILRNSVDTAKSTEEMVDRFDSLALERAAKESDSESFVEVELEH

Nearest PDB structures (foldseek):
  8qqh-assembly1_AAA  TM=2.196E-01  e=5.893E-02  Desulfurococcus amylolyticus
  8qqh-assembly1_BBB  TM=2.388E-01  e=8.712E-02  Desulfurococcus amylolyticus
  5c14-assembly1_A  TM=2.257E-01  e=1.440E-01  Homo sapiens
  8uid-assembly1_C  TM=2.082E-01  e=1.152E-01  Desulfurococcus amylolyticus
  4r7f-assembly1_A-2  TM=2.036E-01  e=7.694E-01  Parabacteroides merdae ATCC 43184

InterPro domains:
  IPR057678 Domain of unknown function DUF7918 [PF25534] (6-218)

pLDDT: mean 82.6, std 14.87, range [44.94, 97.5]